Protein AF-A0AAD6JGQ9-F1 (afdb_monomer)

Structure (mmCIF, N/CA/C/O backbone):
data_AF-A0AAD6JGQ9-F1
#
_entry.id   AF-A0AAD6JGQ9-F1
#
loop_
_atom_site.group_PDB
_atom_site.id
_atom_site.type_symbol
_atom_site.label_atom_id
_atom_site.label_alt_id
_atom_site.label_comp_id
_atom_site.label_asym_id
_atom_site.label_entity_id
_atom_site.label_seq_id
_atom_site.pdbx_PDB_ins_code
_atom_site.Cartn_x
_atom_site.Cartn_y
_atom_site.Cartn_z
_atom_site.occupancy
_atom_site.B_iso_or_equiv
_atom_site.auth_seq_id
_atom_site.auth_comp_id
_atom_site.auth_asym_id
_atom_site.auth_atom_id
_atom_site.pdbx_PDB_model_num
ATOM 1 N N . MET A 1 1 ? 2.470 10.961 -29.868 1.00 40.44 1 MET A N 1
ATOM 2 C CA . MET A 1 1 ? 2.467 12.001 -28.811 1.00 40.44 1 MET A CA 1
ATOM 3 C C . MET A 1 1 ? 1.483 11.760 -27.647 1.00 40.44 1 MET A C 1
ATOM 5 O O . MET A 1 1 ? 1.379 12.633 -26.804 1.00 40.44 1 MET A O 1
ATOM 9 N N . LYS A 1 2 ? 0.836 10.586 -27.490 1.00 43.91 2 LYS A N 1
ATOM 10 C CA . LYS A 1 2 ? 0.075 10.259 -26.256 1.00 43.91 2 LYS A CA 1
ATOM 11 C C . LYS A 1 2 ? 0.955 9.840 -25.064 1.00 43.91 2 LYS A C 1
ATOM 13 O O . LYS A 1 2 ? 0.550 10.016 -23.933 1.00 43.91 2 LYS A O 1
ATOM 18 N N . ALA A 1 3 ? 2.176 9.359 -25.310 1.00 51.78 3 ALA A N 1
ATOM 19 C CA . ALA A 1 3 ? 3.129 8.992 -24.253 1.00 51.78 3 ALA A CA 1
ATOM 20 C C . ALA A 1 3 ? 3.803 10.196 -23.551 1.00 51.78 3 ALA A C 1
ATOM 22 O O . ALA A 1 3 ? 4.608 9.998 -22.651 1.00 51.78 3 ALA A O 1
ATOM 23 N N . LEU A 1 4 ? 3.510 11.433 -23.979 1.00 61.06 4 LEU A N 1
ATOM 24 C CA . LEU A 1 4 ? 4.083 12.666 -23.416 1.00 61.06 4 LEU A CA 1
ATOM 25 C C . LEU A 1 4 ? 3.080 13.456 -22.558 1.00 61.06 4 LEU A C 1
ATOM 27 O O . LEU A 1 4 ? 3.457 14.461 -21.964 1.00 61.06 4 LEU A O 1
ATOM 31 N N . SER A 1 5 ? 1.808 13.046 -22.508 1.00 75.19 5 SER A N 1
ATOM 32 C CA . SER A 1 5 ? 0.772 13.758 -21.759 1.00 75.19 5 SER A CA 1
ATOM 33 C C . SER A 1 5 ? -0.276 12.786 -21.224 1.00 75.19 5 SER A C 1
ATOM 35 O O . SER A 1 5 ? -0.946 12.102 -21.997 1.00 75.19 5 SER A O 1
ATOM 37 N N . GLY A 1 6 ? -0.415 12.760 -19.898 1.00 83.00 6 GLY A N 1
ATOM 38 C CA . GLY A 1 6 ? -1.384 11.932 -19.182 1.00 83.00 6 GLY A CA 1
ATOM 39 C C . GLY A 1 6 ? -0.938 10.481 -18.932 1.00 83.00 6 GLY A C 1
ATOM 40 O O . GLY A 1 6 ? 0.080 10.033 -19.464 1.00 83.00 6 GLY A O 1
ATOM 41 N N . PRO A 1 7 ? -1.680 9.750 -18.082 1.00 89.50 7 PRO A N 1
ATOM 42 C CA . PRO A 1 7 ? -1.444 8.332 -17.815 1.00 89.50 7 PRO A CA 1
ATOM 43 C C . PRO A 1 7 ? -1.778 7.454 -19.033 1.00 89.50 7 PRO A C 1
ATOM 45 O O . PRO A 1 7 ? -2.553 7.842 -19.909 1.00 89.50 7 PRO A O 1
ATOM 48 N N . LYS A 1 8 ? -1.225 6.235 -19.070 1.00 89.50 8 LYS A N 1
ATOM 49 C CA . LYS A 1 8 ? -1.471 5.239 -20.129 1.00 89.50 8 LYS A CA 1
ATOM 50 C C . LYS A 1 8 ? -2.957 4.889 -20.287 1.00 89.50 8 LYS A C 1
ATOM 52 O O . LYS A 1 8 ? -3.404 4.651 -21.409 1.00 89.50 8 LYS A O 1
ATOM 57 N N . TYR A 1 9 ? -3.704 4.869 -19.186 1.00 92.75 9 TYR A N 1
ATOM 58 C CA . TYR A 1 9 ? -5.138 4.598 -19.132 1.00 92.75 9 TYR A CA 1
ATOM 59 C C . TYR A 1 9 ? -5.872 5.750 -18.439 1.00 92.75 9 TYR A C 1
ATOM 61 O O . TYR A 1 9 ? -5.364 6.327 -17.483 1.00 92.75 9 TYR A O 1
ATOM 69 N N . ASP A 1 10 ? -7.091 6.063 -18.883 1.00 94.69 10 ASP A N 1
ATOM 70 C CA . ASP A 1 10 ? -7.892 7.166 -18.324 1.00 94.69 10 ASP A CA 1
ATOM 71 C C . ASP A 1 10 ? -8.625 6.814 -17.013 1.00 94.69 10 ASP A C 1
ATOM 73 O O . ASP A 1 10 ? -9.254 7.679 -16.408 1.00 94.69 10 ASP A O 1
ATOM 77 N N . GLY A 1 11 ? -8.568 5.547 -16.590 1.00 96.12 11 GLY A N 1
ATOM 78 C CA . GLY A 1 11 ? -9.179 5.035 -15.362 1.00 96.12 11 GLY A CA 1
ATOM 79 C C . GLY A 1 11 ? -10.703 4.882 -15.396 1.00 96.12 11 GLY A C 1
ATOM 80 O O . GLY A 1 11 ? -11.256 4.231 -14.512 1.00 96.12 11 GLY A O 1
ATOM 81 N N . LYS A 1 12 ? -11.413 5.388 -16.413 1.00 97.44 12 LYS A N 1
ATOM 82 C CA . LYS A 1 12 ? -12.888 5.468 -16.394 1.00 97.44 12 LYS A CA 1
ATOM 83 C C . LYS A 1 12 ? -13.555 4.106 -16.250 1.00 97.44 12 LYS A C 1
ATOM 85 O O . LYS A 1 12 ? -14.472 3.957 -15.446 1.00 97.44 12 LYS A O 1
ATOM 90 N N . TYR A 1 13 ? -13.076 3.119 -17.004 1.00 97.75 13 TYR A N 1
ATOM 91 C CA . TYR A 1 13 ? -13.612 1.759 -16.949 1.00 97.75 13 TYR A CA 1
ATOM 92 C C . TYR A 1 13 ? -13.376 1.108 -15.581 1.00 97.75 13 TYR A C 1
ATOM 94 O O . TYR A 1 13 ? -14.311 0.582 -14.984 1.00 97.75 13 TYR A O 1
ATOM 102 N N . LEU A 1 14 ? -12.149 1.209 -15.050 1.00 97.25 14 LEU A N 1
ATOM 103 C CA . LEU A 1 14 ? -11.810 0.702 -13.718 1.00 97.25 14 LEU A CA 1
ATOM 104 C C . LEU A 1 14 ? -12.695 1.348 -12.646 1.00 97.25 14 LEU A C 1
ATOM 106 O O . LEU A 1 14 ? -13.256 0.646 -11.812 1.00 97.25 14 LEU A O 1
ATOM 110 N N . HIS A 1 15 ? -12.862 2.672 -12.689 1.00 98.00 15 HIS A N 1
ATOM 111 C CA . HIS A 1 15 ? -13.678 3.396 -11.716 1.00 98.00 15 HIS A CA 1
ATOM 112 C C . HIS A 1 15 ? -15.145 2.961 -11.790 1.00 98.00 15 HIS A C 1
ATOM 114 O O . HIS A 1 15 ? -15.769 2.774 -10.749 1.00 98.00 15 HIS A O 1
ATOM 120 N N . GLY A 1 16 ? -15.687 2.791 -13.001 1.00 98.12 16 GLY A N 1
ATOM 121 C CA . GLY A 1 16 ? -17.045 2.292 -13.214 1.00 98.12 16 GLY A CA 1
ATOM 122 C C . GLY A 1 16 ? -17.239 0.902 -12.614 1.00 98.12 16 GLY A C 1
ATOM 123 O O . GLY A 1 16 ? -18.114 0.724 -11.771 1.00 98.12 16 GLY A O 1
ATOM 124 N N . LEU A 1 17 ? -16.363 -0.043 -12.966 1.00 98.31 17 LEU A N 1
ATOM 125 C CA . LEU A 1 17 ? -16.432 -1.424 -12.490 1.00 98.31 17 LEU A CA 1
ATOM 126 C C . LEU A 1 17 ? -16.294 -1.520 -10.964 1.00 98.31 17 LEU A C 1
ATOM 128 O O . LEU A 1 17 ? -17.079 -2.196 -10.308 1.00 98.31 17 LEU A O 1
ATOM 132 N N . VAL A 1 18 ? -15.320 -0.822 -10.375 1.00 98.06 18 VAL A N 1
ATOM 133 C CA . VAL A 1 18 ? -15.093 -0.850 -8.921 1.00 98.06 18 VAL A CA 1
ATOM 134 C C . VAL A 1 18 ? -16.286 -0.256 -8.165 1.00 98.06 18 VAL A C 1
ATOM 136 O O . VAL A 1 18 ? -16.710 -0.817 -7.154 1.00 98.06 18 VAL A O 1
ATOM 139 N N . LYS A 1 19 ? -16.863 0.849 -8.657 1.00 98.06 19 LYS A N 1
ATOM 140 C CA . LYS A 1 19 ? -18.057 1.468 -8.057 1.00 98.06 19 LYS A CA 1
ATOM 141 C C . LYS A 1 19 ? -19.299 0.591 -8.200 1.00 98.06 19 LYS A C 1
ATOM 143 O O . LYS A 1 19 ? -20.077 0.514 -7.257 1.00 98.06 19 LYS A O 1
ATOM 148 N N . GLU A 1 20 ? -19.471 -0.085 -9.332 1.00 98.12 20 GLU A N 1
ATOM 149 C CA . GLU A 1 20 ? -20.568 -1.035 -9.543 1.00 98.12 20 GLU A CA 1
ATOM 150 C C . GLU A 1 20 ? -20.491 -2.207 -8.552 1.00 98.12 20 GLU A C 1
ATOM 152 O O . GLU A 1 20 ? -21.478 -2.529 -7.897 1.00 98.12 20 GLU A O 1
ATOM 157 N N . GLN A 1 21 ? -19.306 -2.802 -8.391 1.00 98.12 21 GLN A N 1
ATOM 158 C CA . GLN A 1 21 ? -19.111 -3.984 -7.545 1.00 98.12 21 GLN A CA 1
ATOM 159 C C . GLN A 1 21 ? -19.187 -3.674 -6.042 1.00 98.12 21 GLN A C 1
ATOM 161 O O . GLN A 1 21 ? -19.711 -4.472 -5.263 1.00 98.12 21 GLN A O 1
ATOM 166 N N . LEU A 1 22 ? -18.657 -2.525 -5.609 1.00 97.88 22 LEU A N 1
ATOM 167 C CA . LEU A 1 22 ? -18.571 -2.170 -4.186 1.00 97.88 22 LEU A CA 1
ATOM 168 C C . LEU A 1 22 ? -19.722 -1.274 -3.711 1.00 97.88 22 LEU A C 1
ATOM 170 O O . LEU A 1 22 ? -19.989 -1.213 -2.507 1.00 97.88 22 LEU A O 1
ATOM 174 N N . GLY A 1 23 ? -20.421 -0.603 -4.630 1.00 96.88 23 GLY A N 1
ATOM 175 C CA . GLY A 1 23 ? -21.514 0.314 -4.325 1.00 96.88 23 GLY A CA 1
ATOM 176 C C . GLY A 1 23 ? -21.115 1.366 -3.287 1.00 96.88 23 GLY A C 1
ATOM 177 O O . GLY A 1 23 ? -20.037 1.950 -3.344 1.00 96.88 23 GLY A O 1
ATOM 178 N N . ASN A 1 24 ? -21.983 1.564 -2.293 1.00 97.25 24 ASN A N 1
ATOM 179 C CA . ASN A 1 24 ? -21.784 2.543 -1.218 1.00 97.25 24 ASN A CA 1
ATOM 180 C C . ASN A 1 24 ? -21.109 1.953 0.034 1.00 97.25 24 ASN A C 1
ATOM 182 O O . ASN A 1 24 ? -21.209 2.529 1.120 1.00 97.25 24 ASN A O 1
ATOM 186 N N . ARG A 1 25 ? -20.463 0.781 -0.067 1.00 97.69 25 ARG A N 1
ATOM 187 C CA . ARG A 1 25 ? -19.796 0.179 1.093 1.00 97.69 25 ARG A CA 1
ATOM 188 C C . ARG A 1 25 ? -18.595 1.023 1.506 1.00 97.69 25 ARG A C 1
ATOM 190 O O . ARG A 1 25 ? -17.772 1.413 0.682 1.00 97.69 25 ARG A O 1
ATOM 197 N N . ARG A 1 26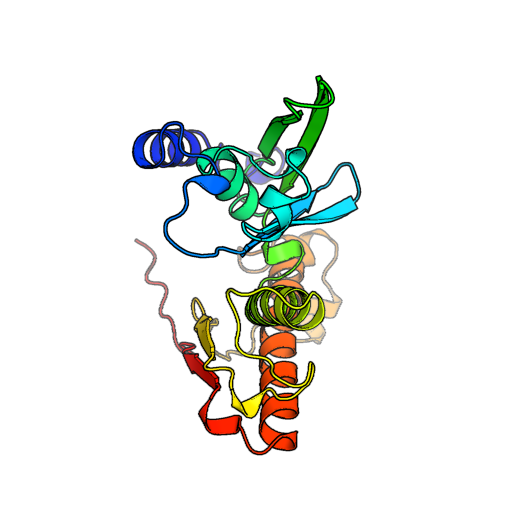 ? -18.499 1.265 2.807 1.00 96.75 26 ARG A N 1
ATOM 198 C CA . ARG A 1 26 ? -17.396 1.978 3.470 1.00 96.75 26 ARG A CA 1
ATOM 199 C C . ARG A 1 26 ? -16.461 1.018 4.186 1.00 96.75 26 ARG A C 1
ATOM 201 O O . ARG A 1 26 ? -16.823 -0.136 4.407 1.00 96.75 26 ARG A O 1
ATOM 208 N N . LEU A 1 27 ? -15.287 1.509 4.560 1.00 96.38 27 LEU A N 1
ATOM 209 C CA . LEU A 1 27 ? -14.257 0.746 5.255 1.00 96.38 27 LEU A CA 1
ATOM 210 C C . LEU A 1 27 ? -14.780 0.031 6.512 1.00 96.38 27 LEU A C 1
ATOM 212 O O . LEU A 1 27 ? -14.447 -1.129 6.722 1.00 96.38 27 LEU A O 1
ATOM 216 N N . HIS A 1 28 ? -15.645 0.656 7.312 1.00 94.00 28 HIS A N 1
ATOM 217 C CA . HIS A 1 28 ? -16.207 0.012 8.506 1.00 94.00 28 HIS A CA 1
ATOM 218 C C . HIS A 1 28 ? -17.193 -1.133 8.207 1.00 94.00 28 HIS A C 1
ATOM 220 O O . HIS A 1 28 ? -17.499 -1.918 9.100 1.00 94.00 28 HIS A O 1
ATOM 226 N N . HIS A 1 29 ? -17.702 -1.244 6.975 1.00 95.25 29 HIS A N 1
ATOM 227 C CA . HIS A 1 29 ? -18.627 -2.310 6.580 1.00 95.25 29 HIS A CA 1
ATOM 228 C C . HIS A 1 29 ? -17.912 -3.633 6.251 1.00 95.25 29 HIS A C 1
ATOM 230 O O . HIS A 1 29 ? -18.571 -4.595 5.848 1.00 95.25 29 HIS A O 1
ATOM 236 N N . THR A 1 30 ? -16.579 -3.705 6.346 1.00 96.44 30 THR A N 1
ATOM 237 C CA . THR A 1 30 ? -15.840 -4.928 6.017 1.00 96.44 30 THR A CA 1
ATOM 238 C C . THR A 1 30 ? -16.082 -6.033 7.039 1.00 96.44 30 THR A C 1
ATOM 240 O O . THR A 1 30 ? -16.100 -5.809 8.245 1.00 96.44 30 THR A O 1
ATOM 243 N N . LEU A 1 31 ? -16.239 -7.264 6.543 1.00 96.12 31 LEU A N 1
ATOM 244 C CA . LEU A 1 31 ? -16.495 -8.446 7.377 1.00 96.12 31 LEU A CA 1
ATOM 245 C C . LEU A 1 31 ? -15.272 -8.868 8.199 1.00 96.12 31 LEU A C 1
ATOM 247 O O . LEU A 1 31 ? -15.401 -9.477 9.257 1.00 96.12 31 LEU A O 1
ATOM 251 N N . THR A 1 32 ? -14.082 -8.558 7.694 1.00 94.88 32 THR A N 1
ATOM 252 C CA . THR A 1 32 ? -12.802 -8.824 8.344 1.00 94.88 32 THR A CA 1
ATOM 253 C C . THR A 1 32 ? -12.002 -7.536 8.463 1.00 94.88 32 THR A C 1
ATOM 255 O O . THR A 1 32 ? -12.349 -6.500 7.883 1.00 94.88 32 THR A O 1
ATOM 258 N N . LYS A 1 33 ? -10.921 -7.595 9.242 1.00 94.88 33 LYS A N 1
ATOM 259 C CA . LYS A 1 33 ? -9.996 -6.477 9.360 1.00 94.88 33 LYS A CA 1
ATOM 260 C C . LYS A 1 33 ? -9.163 -6.387 8.090 1.00 94.88 33 LYS A C 1
ATOM 262 O O . LYS A 1 33 ? -8.489 -7.346 7.720 1.00 94.88 33 LYS A O 1
ATOM 267 N N . ILE A 1 34 ? -9.207 -5.233 7.444 1.00 96.88 34 ILE A N 1
ATOM 268 C CA . ILE 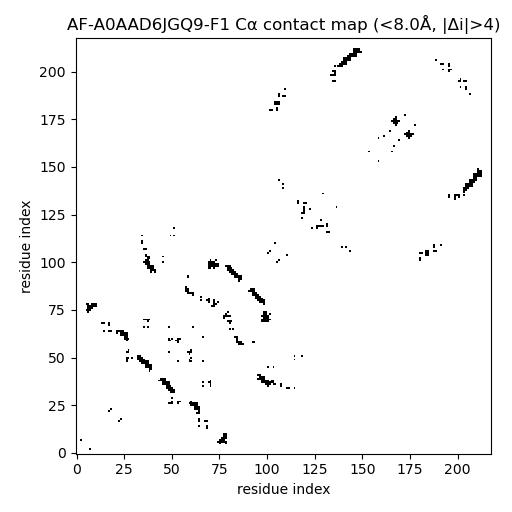A 1 34 ? -8.407 -4.936 6.261 1.00 96.88 34 ILE A CA 1
ATOM 269 C C . ILE A 1 34 ? -7.477 -3.757 6.513 1.00 96.88 34 ILE A C 1
ATOM 271 O O . ILE A 1 34 ? -7.767 -2.882 7.339 1.00 96.88 34 ILE A O 1
ATOM 275 N N . VAL A 1 35 ? -6.372 -3.757 5.773 1.00 97.31 35 VAL A N 1
ATOM 276 C CA . VAL A 1 35 ? -5.358 -2.708 5.767 1.00 97.31 35 VAL A CA 1
ATOM 277 C C . VAL A 1 35 ? -4.917 -2.497 4.322 1.00 97.31 35 VAL A C 1
ATOM 279 O O . VAL A 1 35 ? -4.380 -3.414 3.704 1.00 97.31 35 VAL A O 1
ATOM 282 N N . ILE A 1 36 ? -5.172 -1.310 3.773 1.00 98.25 36 ILE A N 1
ATOM 283 C CA . ILE A 1 36 ? -4.906 -0.988 2.367 1.00 98.25 36 ILE A CA 1
ATOM 284 C C . ILE A 1 36 ? -3.991 0.244 2.295 1.00 98.25 36 ILE A C 1
ATOM 286 O O . ILE A 1 36 ? -4.412 1.335 2.694 1.00 98.25 36 ILE A O 1
ATOM 290 N N . PRO A 1 37 ? -2.741 0.106 1.817 1.00 97.94 37 PRO A N 1
ATOM 291 C CA . PRO A 1 37 ? -1.844 1.239 1.650 1.00 97.94 37 PRO A CA 1
ATOM 292 C C . PRO A 1 37 ? -2.222 2.084 0.431 1.00 97.94 37 PRO A C 1
ATOM 294 O O . PRO A 1 37 ? -2.660 1.578 -0.600 1.00 97.94 37 PRO A O 1
ATOM 297 N N . THR A 1 38 ? -1.990 3.384 0.544 1.00 98.44 38 THR A N 1
ATOM 298 C CA . THR A 1 38 ? -2.009 4.378 -0.536 1.00 98.44 38 THR A CA 1
ATOM 299 C C . THR A 1 38 ? -0.902 5.395 -0.257 1.00 98.44 38 THR A C 1
ATOM 301 O O . THR A 1 38 ? -0.338 5.417 0.845 1.00 98.44 38 THR A O 1
ATOM 304 N N . PHE A 1 39 ? -0.588 6.258 -1.217 1.00 98.19 39 PHE A N 1
ATOM 305 C CA . PHE A 1 39 ? 0.330 7.375 -0.998 1.00 98.19 39 PHE A CA 1
ATOM 306 C C . PHE A 1 39 ? -0.364 8.692 -1.336 1.00 98.19 39 PHE A C 1
ATOM 308 O O . PHE A 1 39 ? -0.874 8.851 -2.442 1.00 98.19 39 PHE A O 1
ATOM 315 N N . ASP A 1 40 ? -0.402 9.632 -0.392 1.00 98.31 40 ASP A N 1
ATOM 316 C CA . ASP A 1 40 ? -1.029 10.932 -0.604 1.00 98.31 40 ASP A CA 1
ATOM 317 C C . ASP A 1 40 ? 0.001 11.931 -1.138 1.00 98.31 40 ASP A C 1
ATOM 319 O O . ASP A 1 40 ? 0.969 12.271 -0.460 1.00 98.31 40 ASP A O 1
ATOM 323 N N . ILE A 1 41 ? -0.203 12.409 -2.365 1.00 97.75 41 ILE A N 1
ATOM 324 C CA . ILE A 1 41 ? 0.736 13.302 -3.056 1.00 97.75 41 ILE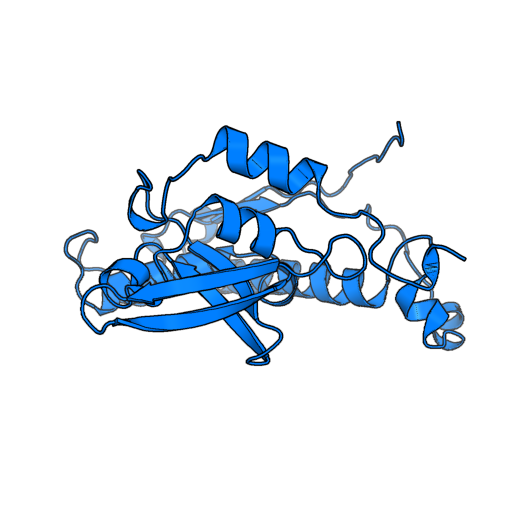 A CA 1
ATOM 325 C C . ILE A 1 41 ? 0.655 14.749 -2.570 1.00 97.75 41 ILE A C 1
ATOM 327 O O . ILE A 1 41 ? 1.588 15.513 -2.802 1.00 97.75 41 ILE A O 1
ATOM 331 N N . LYS A 1 42 ? -0.436 15.140 -1.898 1.00 97.62 42 LYS A N 1
ATOM 332 C CA . LYS A 1 42 ? -0.603 16.494 -1.356 1.00 97.62 42 LYS A CA 1
ATOM 333 C C . LYS A 1 42 ? 0.120 16.638 -0.020 1.00 97.62 42 LYS A C 1
ATOM 335 O O . LYS A 1 42 ? 0.792 17.638 0.206 1.00 97.62 42 LYS A O 1
ATOM 340 N N . THR A 1 43 ? 0.000 15.643 0.855 1.00 97.12 43 THR A N 1
ATOM 341 C CA . THR A 1 43 ? 0.731 15.589 2.137 1.00 97.12 43 THR A CA 1
ATOM 342 C C . THR A 1 43 ? 2.117 14.961 2.008 1.00 97.12 43 THR A C 1
ATOM 344 O O . THR A 1 43 ? 2.942 15.109 2.905 1.00 97.12 43 THR A O 1
ATOM 347 N N . PHE A 1 44 ? 2.378 14.295 0.882 1.00 96.62 44 PHE A N 1
ATOM 348 C CA . PHE A 1 44 ? 3.620 13.596 0.569 1.00 96.62 44 PHE A CA 1
ATOM 349 C C . PHE A 1 44 ? 3.980 12.522 1.606 1.00 96.62 44 PHE A C 1
ATOM 351 O O . PHE A 1 44 ? 5.125 12.407 2.047 1.00 96.62 44 PHE A O 1
ATOM 358 N N . GLN A 1 45 ? 2.973 11.755 2.032 1.00 97.00 45 GLN A N 1
ATOM 359 C CA . GLN A 1 45 ? 3.079 10.716 3.056 1.00 97.00 45 GLN A CA 1
ATOM 360 C C . GLN A 1 45 ? 2.219 9.493 2.694 1.00 97.00 45 GLN A C 1
ATOM 362 O O . GLN A 1 45 ? 1.177 9.635 2.042 1.00 97.00 45 GLN A O 1
ATOM 367 N N . PRO A 1 46 ? 2.587 8.284 3.158 1.00 97.00 46 PRO A N 1
ATOM 368 C CA . PRO A 1 46 ? 1.700 7.130 3.101 1.00 97.00 46 PRO A CA 1
ATOM 369 C C . PRO A 1 46 ? 0.382 7.402 3.832 1.00 97.00 46 PRO A C 1
ATOM 371 O O . PRO A 1 46 ? 0.371 7.912 4.951 1.00 97.00 46 PRO A O 1
ATOM 374 N N . THR A 1 47 ? -0.730 6.995 3.229 1.00 97.38 47 THR A N 1
ATOM 375 C CA . THR A 1 47 ? -2.036 6.943 3.892 1.00 97.38 47 THR A CA 1
ATOM 376 C C . THR A 1 47 ? -2.495 5.494 3.928 1.00 97.38 47 THR A C 1
ATOM 378 O O . THR A 1 47 ? -2.693 4.864 2.890 1.00 97.38 47 THR A O 1
ATOM 381 N N . ILE A 1 48 ? -2.645 4.946 5.132 1.00 97.56 48 ILE A N 1
ATOM 382 C CA . ILE A 1 48 ? -3.061 3.558 5.333 1.00 97.56 48 ILE A CA 1
ATOM 383 C C . ILE A 1 48 ? -4.536 3.535 5.721 1.00 97.56 48 ILE A C 1
ATOM 385 O O . ILE A 1 48 ? -4.914 4.016 6.789 1.00 97.56 48 ILE A O 1
ATOM 389 N N . PHE A 1 49 ? -5.371 2.951 4.865 1.00 97.81 49 PHE A N 1
ATOM 390 C CA . PHE A 1 49 ? -6.771 2.689 5.177 1.00 97.81 49 PHE A CA 1
ATOM 391 C C . PHE A 1 49 ? -6.862 1.403 5.983 1.00 97.81 49 PHE A C 1
ATOM 393 O O . PHE A 1 49 ? -6.839 0.301 5.437 1.00 97.81 49 PHE A O 1
ATOM 400 N N . SER A 1 50 ? -6.919 1.560 7.299 1.00 96.50 50 SER A N 1
ATOM 401 C CA . SER A 1 50 ? -7.021 0.468 8.256 1.00 96.50 50 SER A CA 1
ATOM 402 C C . SER A 1 50 ? -8.400 0.470 8.898 1.00 96.50 50 SER A C 1
ATOM 404 O O . SER A 1 50 ? -8.822 1.458 9.496 1.00 96.50 50 SER A O 1
ATOM 406 N N . SER A 1 51 ? -9.100 -0.658 8.801 1.00 94.88 51 SER A N 1
ATOM 407 C CA . SER A 1 51 ? -10.369 -0.867 9.516 1.00 94.88 51 SER A CA 1
ATOM 408 C C . SER A 1 51 ? -10.208 -0.850 11.047 1.00 94.88 51 SER A C 1
ATOM 410 O O . SER A 1 51 ? -11.191 -0.651 11.761 1.00 94.88 51 SER A O 1
ATOM 412 N N . PHE A 1 52 ? -8.983 -1.027 11.564 1.00 92.06 52 PHE A N 1
ATOM 413 C CA . PHE A 1 52 ? -8.672 -0.820 12.980 1.00 92.06 52 PHE A CA 1
ATOM 414 C C . PHE A 1 52 ? -8.730 0.671 13.330 1.00 92.06 52 PHE A C 1
ATOM 416 O O . PHE A 1 52 ? -9.459 1.074 14.235 1.00 92.06 52 PHE A O 1
ATOM 423 N N . GLU A 1 53 ? -8.031 1.498 12.551 1.00 90.00 53 GLU A N 1
ATOM 424 C CA . GLU A 1 53 ? -7.911 2.939 12.791 1.00 90.00 53 GLU A CA 1
ATOM 425 C C . GLU A 1 53 ? -9.180 3.720 12.426 1.00 90.00 53 GLU A C 1
ATOM 427 O O . GLU A 1 53 ? -9.471 4.731 13.059 1.00 90.00 53 GLU A O 1
ATOM 432 N N . ALA A 1 54 ? -9.990 3.243 11.476 1.00 89.62 54 ALA A N 1
ATOM 433 C CA . ALA A 1 54 ? -11.248 3.889 11.081 1.00 89.62 54 ALA A CA 1
ATOM 434 C C . ALA A 1 54 ? -12.274 4.005 12.226 1.00 89.62 54 ALA A C 1
ATOM 436 O O . ALA A 1 54 ? -13.155 4.863 12.186 1.00 89.62 54 ALA A O 1
ATOM 437 N N . LYS A 1 55 ? -12.145 3.171 13.268 1.00 84.25 55 LYS A N 1
ATOM 438 C CA . LYS A 1 55 ? -12.957 3.259 14.491 1.00 84.25 55 LYS A CA 1
ATOM 439 C C . LYS A 1 55 ? -12.594 4.456 15.372 1.00 84.25 55 LYS A C 1
ATOM 441 O O . LYS A 1 55 ? -13.430 4.904 16.145 1.00 84.25 55 LYS A O 1
ATOM 446 N N . ILE A 1 56 ? -11.344 4.910 15.292 1.00 86.50 56 ILE A N 1
ATOM 447 C CA . ILE A 1 56 ? -10.778 5.986 16.117 1.00 86.50 56 ILE A CA 1
ATOM 448 C C . ILE A 1 56 ? -10.764 7.291 15.319 1.00 86.50 56 ILE A C 1
ATOM 450 O O . ILE A 1 56 ? -11.106 8.352 15.830 1.00 86.50 56 ILE A O 1
ATOM 454 N N . ASN A 1 57 ? -10.365 7.210 14.051 1.00 89.00 57 ASN A N 1
ATOM 455 C CA . ASN A 1 57 ? -10.297 8.326 13.128 1.00 89.00 57 ASN A CA 1
ATOM 456 C C . ASN A 1 57 ? -11.336 8.141 12.019 1.00 89.00 57 ASN A C 1
ATOM 458 O O . ASN A 1 57 ? -11.046 7.558 10.971 1.00 89.00 57 ASN A O 1
ATOM 462 N N . HIS A 1 58 ? -12.534 8.685 12.233 1.00 90.94 58 HIS A N 1
ATOM 463 C CA . HIS A 1 58 ? -13.657 8.565 11.301 1.00 90.94 58 HIS A CA 1
ATOM 464 C C . HIS A 1 58 ? -13.374 9.173 9.917 1.00 90.94 58 HIS A C 1
ATOM 466 O O . HIS A 1 58 ? -13.985 8.761 8.936 1.00 90.94 58 HIS A O 1
ATOM 472 N N . SER A 1 59 ? -12.385 10.070 9.788 1.00 92.12 59 SER A N 1
ATOM 473 C CA . SER A 1 59 ? -11.936 10.557 8.471 1.00 92.12 59 SER A CA 1
ATOM 474 C C . SER A 1 59 ? -11.299 9.472 7.590 1.00 92.12 59 SER A C 1
ATOM 476 O O . SER A 1 59 ? -11.121 9.677 6.396 1.00 92.12 59 SER A O 1
ATOM 478 N N . LEU A 1 60 ? -10.921 8.318 8.146 1.00 94.25 60 LEU A N 1
ATOM 479 C CA . LEU A 1 60 ? -10.424 7.182 7.363 1.00 94.25 60 LEU A CA 1
ATOM 480 C C . LEU A 1 60 ? -11.545 6.256 6.879 1.00 94.25 60 LEU A C 1
ATOM 482 O O . LEU A 1 60 ? -11.282 5.381 6.056 1.00 94.25 60 LEU A O 1
ATOM 486 N N . ASP A 1 61 ? -12.786 6.440 7.338 1.00 95.44 61 ASP A N 1
ATOM 487 C CA . ASP A 1 61 ? -13.929 5.620 6.933 1.00 95.44 61 ASP A CA 1
ATOM 488 C C . ASP A 1 61 ? -14.481 6.025 5.553 1.00 95.44 61 ASP A C 1
ATOM 490 O O . ASP A 1 61 ? -15.614 6.480 5.394 1.00 95.44 61 ASP A O 1
ATOM 494 N N . ALA A 1 62 ? -13.645 5.897 4.528 1.00 97.31 62 ALA A N 1
ATOM 495 C CA . ALA A 1 62 ? -13.977 6.214 3.145 1.00 97.31 62 ALA A CA 1
ATOM 496 C C . ALA A 1 62 ? -14.767 5.089 2.452 1.00 97.31 62 ALA A C 1
ATOM 498 O O . ALA A 1 62 ? -14.865 3.964 2.953 1.00 97.31 62 ALA A O 1
ATOM 499 N N . LEU A 1 63 ? -15.318 5.382 1.269 1.00 98.19 63 LEU A N 1
ATOM 500 C CA . LEU A 1 63 ? -15.892 4.357 0.395 1.00 98.19 63 LEU A CA 1
ATOM 501 C C . LEU A 1 63 ? -14.803 3.368 -0.032 1.00 98.19 63 LEU A C 1
ATOM 503 O O . LEU A 1 63 ? -13.719 3.765 -0.461 1.00 98.19 63 LEU A O 1
ATOM 507 N N . LEU A 1 64 ? -15.110 2.070 0.012 1.00 98.44 64 LEU A N 1
ATOM 508 C CA . LEU A 1 64 ? -14.195 1.028 -0.455 1.00 98.44 64 LEU A CA 1
ATOM 509 C C . LEU A 1 64 ? -13.850 1.218 -1.933 1.00 98.44 64 LEU A C 1
ATOM 511 O O . LEU A 1 64 ? -12.719 0.953 -2.326 1.00 98.44 64 LEU A O 1
ATOM 515 N N . SER A 1 65 ? -14.781 1.739 -2.738 1.00 98.56 65 SER A N 1
ATOM 516 C CA . SER A 1 65 ? -14.503 2.060 -4.137 1.00 98.56 65 SER A CA 1
ATOM 517 C C . SER A 1 65 ? -13.404 3.104 -4.292 1.00 98.56 65 SER A C 1
ATOM 519 O O . SER A 1 65 ? -12.532 2.935 -5.139 1.00 98.56 65 SER A O 1
ATOM 521 N N . ASP A 1 66 ? -13.410 4.151 -3.465 1.00 98.62 66 ASP A N 1
ATOM 522 C CA . ASP A 1 66 ? -12.386 5.195 -3.519 1.00 98.62 66 ASP A CA 1
ATOM 523 C C . ASP A 1 66 ? -11.026 4.660 -3.066 1.00 98.62 66 ASP A C 1
ATOM 525 O O . ASP A 1 66 ? -10.013 4.919 -3.715 1.00 98.62 66 ASP A O 1
ATOM 529 N N . ILE A 1 67 ? -11.008 3.839 -2.013 1.00 98.62 67 ILE A N 1
ATOM 530 C CA . ILE A 1 67 ? -9.790 3.190 -1.512 1.00 98.62 67 ILE A CA 1
ATOM 531 C C . ILE A 1 67 ? -9.198 2.241 -2.570 1.00 98.62 67 ILE A C 1
ATOM 533 O O . ILE A 1 67 ? -7.995 2.281 -2.829 1.00 98.62 67 ILE A O 1
ATOM 537 N N . CYS A 1 68 ? -10.025 1.410 -3.215 1.00 98.50 68 CYS A N 1
ATOM 538 C CA . CYS A 1 68 ? -9.595 0.465 -4.251 1.00 98.50 68 CYS A CA 1
ATOM 539 C C . CYS A 1 68 ? -9.080 1.163 -5.517 1.00 98.50 68 CYS A C 1
ATOM 541 O O . CYS A 1 68 ? -8.094 0.717 -6.107 1.00 98.50 68 CYS A O 1
ATOM 543 N N . ILE A 1 69 ? -9.723 2.258 -5.931 1.00 98.56 69 ILE A N 1
ATOM 544 C CA . ILE A 1 69 ? -9.245 3.080 -7.046 1.00 98.56 69 ILE A CA 1
ATOM 545 C C . ILE A 1 69 ? -7.892 3.706 -6.684 1.00 98.56 69 ILE A C 1
ATOM 547 O O . ILE A 1 69 ? -6.936 3.569 -7.444 1.00 98.56 69 ILE A O 1
ATOM 551 N N . ALA A 1 70 ? -7.790 4.328 -5.506 1.00 98.44 70 ALA A N 1
ATOM 552 C CA . ALA A 1 70 ? -6.574 4.985 -5.039 1.00 98.44 70 ALA A CA 1
ATOM 553 C C . ALA A 1 70 ? -5.379 4.027 -4.937 1.00 98.44 70 ALA A C 1
ATOM 555 O O . ALA A 1 70 ? -4.316 4.310 -5.480 1.00 98.44 70 ALA A O 1
ATOM 556 N N . THR A 1 71 ? -5.550 2.872 -4.286 1.00 98.38 71 THR A N 1
ATOM 557 C CA . THR A 1 71 ? -4.454 1.907 -4.083 1.00 98.38 71 THR A CA 1
ATOM 558 C C . THR A 1 71 ? -3.941 1.303 -5.391 1.00 98.38 71 THR A C 1
ATOM 560 O O . THR A 1 71 ? -2.794 0.878 -5.435 1.00 98.38 71 THR A O 1
ATOM 563 N N . SER A 1 72 ? -4.751 1.326 -6.456 1.00 97.25 72 SER A N 1
ATOM 564 C CA . SER A 1 72 ? -4.399 0.806 -7.785 1.00 97.25 72 SER A CA 1
ATOM 565 C C . SER A 1 72 ? -3.855 1.876 -8.742 1.00 97.25 72 SER A C 1
ATOM 567 O O . SER A 1 72 ? -3.531 1.565 -9.888 1.00 97.25 72 SER A O 1
ATOM 569 N N . ALA A 1 73 ? -3.822 3.152 -8.339 1.00 97.06 73 ALA A N 1
ATOM 570 C CA . ALA A 1 73 ? -3.519 4.286 -9.212 1.00 97.06 73 ALA A CA 1
ATOM 571 C C . ALA A 1 73 ? -2.008 4.442 -9.479 1.00 97.06 73 ALA A C 1
ATOM 573 O O . ALA A 1 73 ? -1.378 5.417 -9.053 1.00 97.06 73 ALA A O 1
ATOM 574 N N . ALA A 1 74 ? -1.407 3.452 -10.150 1.00 93.62 74 ALA A N 1
ATOM 575 C CA . ALA A 1 74 ? 0.026 3.392 -10.437 1.00 93.62 74 ALA A CA 1
ATOM 576 C C . ALA A 1 74 ? 0.486 4.596 -11.279 1.00 93.62 74 ALA A C 1
ATOM 578 O O . ALA A 1 74 ? -0.071 4.829 -12.363 1.00 93.62 74 ALA A O 1
ATOM 579 N N . PRO A 1 75 ? 1.533 5.335 -10.849 1.00 91.06 75 PRO A N 1
ATOM 580 C CA . PRO A 1 75 ? 2.095 6.433 -11.627 1.00 91.06 75 PRO A CA 1
ATOM 581 C C . PRO A 1 75 ? 2.429 5.996 -13.051 1.00 91.06 75 PRO A C 1
ATOM 583 O O . PRO A 1 75 ? 2.920 4.891 -13.266 1.00 91.06 75 PRO A O 1
ATOM 586 N N . THR A 1 76 ? 2.175 6.870 -14.027 1.00 87.44 76 THR A N 1
ATOM 587 C CA . THR A 1 76 ? 2.273 6.617 -15.483 1.00 87.44 76 THR A CA 1
ATOM 588 C C . THR A 1 76 ? 1.208 5.685 -16.078 1.00 87.44 76 THR A C 1
ATOM 590 O O . THR A 1 76 ? 0.964 5.756 -17.283 1.00 87.44 76 THR A O 1
ATOM 593 N N . TYR A 1 77 ? 0.508 4.877 -15.275 1.00 90.00 77 TYR A N 1
ATOM 594 C CA . TYR A 1 77 ? -0.512 3.939 -15.757 1.00 90.00 77 TYR A CA 1
ATOM 595 C C . TYR A 1 77 ? -1.934 4.457 -15.584 1.00 90.00 77 TYR A C 1
ATOM 597 O O . TYR A 1 77 ? -2.708 4.404 -16.537 1.00 90.00 77 TYR A O 1
ATOM 605 N N . LEU A 1 78 ? -2.271 4.955 -14.396 1.00 95.19 78 LEU A N 1
ATOM 606 C CA . LEU A 1 78 ? -3.613 5.400 -14.024 1.00 95.19 78 LEU A CA 1
ATOM 607 C C . LEU A 1 78 ? -3.564 6.814 -13.423 1.00 95.19 78 LEU A C 1
ATOM 609 O O . LEU A 1 78 ? -2.522 7.229 -12.910 1.00 95.19 78 LEU A O 1
ATOM 613 N N . PRO A 1 79 ? -4.657 7.591 -13.524 1.00 96.50 79 PRO A N 1
ATOM 614 C CA . PRO A 1 79 ? -4.727 8.911 -12.909 1.00 96.50 79 PRO A CA 1
ATOM 615 C C . PRO A 1 79 ? -4.740 8.805 -11.379 1.00 96.50 79 PRO A C 1
ATOM 617 O O . PRO A 1 79 ? -5.288 7.853 -10.828 1.00 96.50 79 PRO A O 1
ATOM 620 N N . ALA A 1 80 ? -4.188 9.816 -10.702 1.00 97.75 80 ALA A N 1
ATOM 621 C CA . ALA A 1 80 ? -4.366 9.975 -9.261 1.00 97.75 80 ALA A CA 1
ATOM 622 C C . ALA A 1 80 ? -5.858 10.108 -8.916 1.00 97.75 80 ALA A C 1
ATOM 624 O O . ALA A 1 80 ? -6.640 10.654 -9.703 1.00 97.75 80 ALA A O 1
ATOM 625 N N . HIS A 1 81 ? -6.241 9.632 -7.735 1.00 98.50 81 HIS A N 1
ATOM 626 C CA . HIS A 1 81 ? -7.626 9.634 -7.280 1.00 98.50 81 HIS A CA 1
ATOM 627 C C . HIS A 1 81 ? -7.836 10.648 -6.164 1.00 98.50 81 HIS A C 1
ATOM 629 O O . HIS A 1 81 ? -7.092 10.666 -5.183 1.00 98.50 81 HIS A O 1
ATOM 635 N N . TYR A 1 82 ? -8.866 11.475 -6.312 1.00 98.56 82 TYR A N 1
ATOM 636 C CA . TYR A 1 82 ? -9.263 12.454 -5.310 1.00 98.56 82 TYR A CA 1
ATOM 637 C C . TYR A 1 82 ? -10.665 12.155 -4.797 1.00 98.56 82 TYR A C 1
ATOM 639 O O . TYR A 1 82 ? -11.577 11.861 -5.573 1.00 98.56 82 TYR A O 1
ATOM 647 N N . PHE A 1 83 ? -10.825 12.274 -3.486 1.00 98.44 83 PHE A N 1
ATOM 648 C CA . PHE A 1 83 ? -12.113 12.265 -2.811 1.00 98.44 83 PHE A CA 1
ATOM 649 C C . PHE A 1 83 ? -11.989 12.950 -1.449 1.00 98.44 83 PHE A C 1
ATOM 651 O O . PHE A 1 83 ? -10.895 13.266 -0.974 1.00 98.44 83 PHE A O 1
ATOM 658 N N . GLU A 1 84 ? -13.130 13.146 -0.802 1.00 98.00 84 GLU A N 1
ATOM 659 C CA . GLU A 1 84 ? -13.208 13.715 0.533 1.00 98.00 84 GLU A CA 1
ATOM 660 C C . GLU A 1 84 ? -13.958 12.780 1.468 1.00 98.00 84 GLU A C 1
ATOM 662 O O . GLU A 1 84 ? -14.878 12.058 1.078 1.00 98.00 84 GLU A O 1
ATOM 667 N N . THR A 1 85 ? -13.593 12.839 2.739 1.00 96.31 85 THR A N 1
ATOM 668 C CA . THR A 1 85 ? -14.418 12.304 3.819 1.00 96.31 85 THR A CA 1
ATOM 669 C C . THR A 1 85 ? -14.832 13.438 4.730 1.00 96.31 85 THR A C 1
ATOM 671 O O . THR A 1 85 ? -14.138 14.450 4.849 1.00 96.31 85 THR A O 1
ATOM 674 N N . LYS A 1 86 ? -15.964 13.251 5.397 1.00 93.12 86 LYS A N 1
ATOM 675 C CA . LYS A 1 86 ? -16.427 14.144 6.442 1.00 93.12 86 LYS A CA 1
ATOM 676 C C . LYS A 1 86 ? -16.572 13.333 7.711 1.00 93.12 86 LYS A C 1
ATOM 678 O O . LYS A 1 86 ? -17.295 12.342 7.729 1.00 93.12 86 LYS A O 1
ATOM 683 N N . ASP A 1 87 ? -15.873 13.760 8.747 1.00 86.69 87 ASP A N 1
ATOM 684 C CA . ASP A 1 87 ? -16.080 13.239 10.086 1.00 86.69 87 ASP A CA 1
ATOM 685 C C . ASP A 1 87 ? -17.453 13.724 10.575 1.00 86.69 87 ASP A C 1
ATOM 687 O O . ASP A 1 87 ? -17.698 14.928 10.666 1.00 86.69 87 ASP A O 1
ATOM 691 N N . GLU A 1 88 ? -18.379 12.798 10.820 1.00 82.50 88 GLU A N 1
ATOM 692 C CA . GLU A 1 88 ? -19.757 13.143 11.191 1.00 82.50 88 GLU A CA 1
ATOM 693 C C . GLU A 1 88 ? -19.857 13.777 12.583 1.00 82.50 88 GLU A C 1
ATOM 695 O O . GLU A 1 88 ? -20.768 14.565 12.829 1.00 82.50 88 GLU A O 1
ATOM 700 N N . GLN A 1 89 ? -18.910 13.483 13.476 1.00 83.62 89 GLN A N 1
ATOM 701 C CA . GLN A 1 89 ? -18.917 13.977 14.853 1.00 83.62 89 GLN A CA 1
ATOM 702 C C . GLN A 1 89 ? -18.369 15.401 14.939 1.00 83.62 89 GLN A C 1
ATOM 704 O O . GLN A 1 89 ? -18.912 16.243 15.649 1.00 83.62 89 GLN A O 1
ATOM 709 N N . THR A 1 90 ? -17.289 15.682 14.212 1.00 87.50 90 THR A N 1
ATOM 710 C CA . THR A 1 90 ? -16.601 16.982 14.247 1.00 87.50 90 THR A CA 1
ATOM 711 C C . THR A 1 90 ? -16.984 17.896 13.084 1.00 87.50 90 THR A C 1
ATOM 713 O O . THR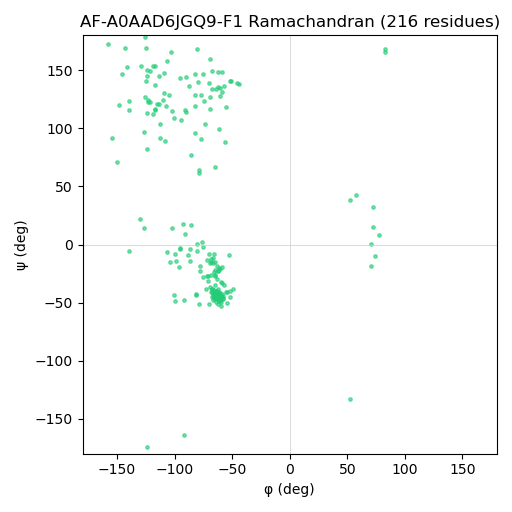 A 1 90 ? -16.670 19.084 13.098 1.00 87.50 90 THR A O 1
ATOM 716 N N . GLY A 1 91 ? -17.624 17.354 12.046 1.00 89.44 91 GLY A N 1
ATOM 717 C CA . GLY A 1 91 ? -17.922 18.050 10.796 1.00 89.44 91 GLY A CA 1
ATOM 718 C C . GLY A 1 91 ? -16.694 18.327 9.924 1.00 89.44 91 GLY A C 1
ATOM 719 O O . GLY A 1 91 ? -16.841 18.926 8.856 1.00 89.44 91 GLY A O 1
ATOM 720 N N . LYS A 1 92 ? -15.496 17.910 10.355 1.00 91.81 92 LYS A N 1
ATOM 721 C CA . LYS A 1 92 ? -14.234 18.189 9.670 1.00 91.81 92 LYS A CA 1
ATOM 722 C C . LYS A 1 92 ? -14.164 17.422 8.353 1.00 91.81 92 LYS A C 1
ATOM 724 O O . LYS A 1 92 ? -14.307 16.201 8.325 1.00 91.81 92 LYS A O 1
ATOM 729 N N . VAL A 1 93 ? -13.896 18.149 7.274 1.00 95.50 93 VAL A N 1
ATOM 730 C CA . VAL A 1 93 ? -13.627 17.567 5.958 1.00 95.50 93 VAL A CA 1
ATOM 731 C C . VAL A 1 93 ? -12.140 17.248 5.847 1.00 95.50 93 VAL A C 1
ATOM 733 O O . VAL A 1 93 ? -11.286 18.044 6.249 1.00 95.50 93 VAL A O 1
ATOM 736 N N . ARG A 1 94 ? -11.829 16.070 5.313 1.00 95.69 94 ARG A N 1
ATOM 737 C CA . ARG A 1 94 ? -10.476 15.657 4.956 1.00 95.69 94 ARG A CA 1
ATOM 738 C C . ARG A 1 94 ? -10.442 15.283 3.487 1.00 95.69 94 ARG A C 1
ATOM 740 O O . ARG A 1 94 ? -11.150 14.373 3.060 1.00 95.69 94 ARG A O 1
ATOM 747 N N . GLU A 1 95 ? -9.575 15.966 2.761 1.00 97.94 95 GLU A N 1
ATOM 748 C CA . GLU A 1 95 ? -9.243 15.656 1.378 1.00 97.94 95 GLU A CA 1
ATOM 749 C C . GLU A 1 95 ? -8.206 14.534 1.302 1.00 97.94 95 GLU A C 1
ATOM 751 O O . GLU A 1 95 ? -7.293 14.457 2.130 1.00 97.94 95 GLU A O 1
ATOM 756 N N . PHE A 1 96 ? -8.318 13.721 0.259 1.00 98.50 96 PHE A N 1
ATOM 757 C CA . PHE A 1 96 ? -7.371 12.674 -0.093 1.00 98.50 96 PHE A CA 1
ATOM 758 C C . PHE A 1 96 ? -6.931 12.870 -1.539 1.00 98.50 96 PHE A C 1
ATOM 760 O O . PHE A 1 96 ? -7.771 12.995 -2.426 1.00 98.50 96 PHE A O 1
ATOM 767 N N . ASN A 1 97 ? -5.621 12.916 -1.777 1.00 98.56 97 ASN A N 1
ATOM 768 C CA . ASN A 1 97 ? -5.035 13.079 -3.111 1.00 98.56 97 ASN A CA 1
ATOM 769 C C . ASN A 1 97 ? -4.092 11.905 -3.355 1.00 98.56 97 ASN A C 1
ATOM 771 O O . ASN A 1 97 ? -2.898 12.001 -3.087 1.00 98.56 97 ASN A O 1
ATOM 775 N N . LEU A 1 98 ? -4.633 10.765 -3.769 1.00 98.62 98 LEU A N 1
ATOM 776 C CA . LEU A 1 98 ? -3.962 9.481 -3.605 1.00 98.62 98 LEU A CA 1
ATOM 777 C C . LEU A 1 98 ? -3.467 8.880 -4.915 1.00 98.62 98 LEU A C 1
ATOM 779 O O . LEU A 1 98 ? -4.100 8.995 -5.965 1.00 98.62 98 LEU A O 1
ATOM 783 N N . ILE A 1 99 ? -2.351 8.171 -4.804 1.00 98.25 99 ILE A N 1
ATOM 784 C CA . ILE A 1 99 ? -1.812 7.260 -5.810 1.00 98.25 99 ILE A CA 1
ATOM 785 C C . ILE A 1 99 ? -1.566 5.878 -5.188 1.00 98.25 99 ILE A C 1
ATOM 787 O O . ILE A 1 99 ? -1.769 5.668 -3.985 1.00 98.25 99 ILE A O 1
ATOM 791 N N . ASP A 1 100 ? -1.100 4.962 -6.034 1.00 97.38 100 ASP A N 1
ATOM 792 C CA . ASP A 1 100 ? -0.862 3.551 -5.735 1.00 97.38 100 ASP A CA 1
ATOM 793 C C . ASP A 1 100 ? -0.161 3.280 -4.400 1.00 97.38 100 ASP A C 1
ATOM 795 O O . ASP A 1 100 ? 0.822 3.931 -4.026 1.00 97.38 100 ASP A O 1
ATOM 799 N N . GLY A 1 101 ? -0.653 2.258 -3.699 1.00 96.50 101 GLY A N 1
ATOM 800 C CA . GLY A 1 101 ? -0.098 1.805 -2.428 1.00 96.50 101 GLY A CA 1
ATOM 801 C C . GLY A 1 101 ? 1.314 1.248 -2.538 1.00 96.50 101 GLY A C 1
ATOM 802 O O . GLY A 1 101 ? 2.074 1.357 -1.582 1.00 96.50 101 GLY A O 1
ATOM 803 N N . GLY A 1 102 ? 1.700 0.719 -3.696 1.00 93.62 102 GLY A N 1
ATOM 804 C CA . GLY A 1 102 ? 3.022 0.187 -4.005 1.00 93.62 102 GLY A CA 1
ATOM 805 C C . GLY A 1 102 ? 4.141 1.222 -3.92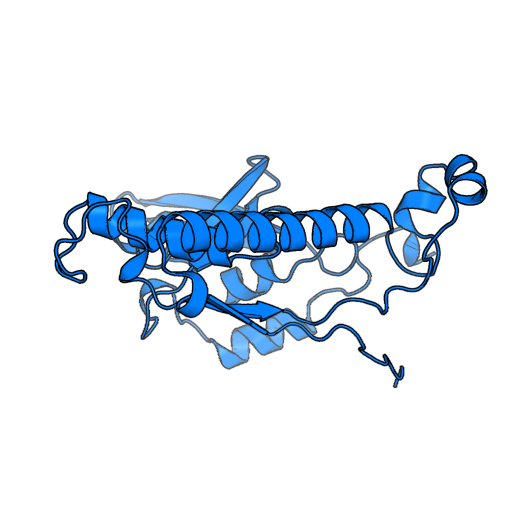6 1.00 93.62 102 GLY A C 1
ATOM 806 O O . GLY A 1 102 ? 5.281 0.851 -3.648 1.00 93.62 102 GLY A O 1
ATOM 807 N N . VAL A 1 103 ? 3.821 2.517 -4.057 1.00 93.25 103 VAL A N 1
ATOM 808 C CA . VAL A 1 103 ? 4.772 3.613 -3.797 1.00 93.25 103 VAL A CA 1
ATOM 809 C C . VAL A 1 103 ? 5.187 3.646 -2.323 1.00 93.25 103 VAL A C 1
ATOM 811 O O . VAL A 1 103 ? 6.337 3.943 -2.013 1.00 93.25 103 VAL A O 1
ATOM 814 N N . ALA A 1 104 ? 4.267 3.315 -1.413 1.00 91.81 104 ALA A N 1
ATOM 815 C CA . ALA A 1 104 ? 4.533 3.249 0.021 1.00 91.81 104 ALA A CA 1
ATOM 816 C C . ALA A 1 104 ? 4.967 1.845 0.474 1.00 91.81 104 ALA A C 1
ATOM 818 O O . ALA A 1 104 ? 5.935 1.694 1.215 1.00 91.81 104 ALA A O 1
ATOM 819 N N . ALA A 1 105 ? 4.234 0.815 0.053 1.00 92.12 105 ALA A N 1
ATOM 820 C CA . ALA A 1 105 ? 4.415 -0.563 0.481 1.00 92.12 105 ALA A CA 1
ATOM 821 C C . ALA A 1 105 ? 3.908 -1.551 -0.575 1.00 92.12 105 ALA A C 1
ATOM 823 O O . ALA A 1 105 ? 2.761 -1.997 -0.549 1.00 92.12 105 ALA A O 1
ATOM 824 N N . ASN A 1 106 ? 4.811 -1.960 -1.466 1.00 90.56 106 ASN A N 1
ATOM 825 C CA . ASN A 1 106 ? 4.531 -2.966 -2.493 1.00 90.56 106 ASN A CA 1
ATOM 826 C C . ASN A 1 106 ? 4.401 -4.401 -1.933 1.00 90.56 106 ASN A C 1
ATOM 828 O O . ASN A 1 106 ? 3.927 -5.313 -2.604 1.00 90.56 106 ASN A O 1
ATOM 832 N N . ASN A 1 107 ? 4.810 -4.614 -0.680 1.00 93.69 107 ASN A N 1
ATOM 833 C CA . ASN A 1 107 ? 4.513 -5.816 0.094 1.00 93.69 107 ASN A CA 1
ATOM 834 C C . ASN A 1 107 ? 3.889 -5.386 1.434 1.00 93.69 107 ASN A C 1
ATOM 836 O O . ASN A 1 107 ? 4.618 -5.032 2.364 1.00 93.69 107 ASN A O 1
ATOM 840 N N . PRO A 1 108 ? 2.548 -5.388 1.559 1.00 95.62 108 PRO A N 1
ATOM 841 C CA . PRO A 1 108 ? 1.865 -4.863 2.740 1.00 95.62 108 PRO A CA 1
ATOM 842 C C . PRO A 1 108 ? 1.929 -5.799 3.956 1.00 95.62 108 PRO A C 1
ATOM 844 O O . PRO A 1 108 ? 1.362 -5.470 4.995 1.00 95.62 108 PRO A O 1
ATOM 847 N N . ALA A 1 109 ? 2.616 -6.945 3.870 1.00 95.06 109 ALA A N 1
ATOM 848 C CA . ALA A 1 109 ? 2.695 -7.920 4.959 1.00 95.06 109 ALA A CA 1
ATOM 849 C C . ALA A 1 109 ? 3.216 -7.304 6.268 1.00 95.06 109 ALA A C 1
ATOM 851 O O . ALA A 1 109 ? 2.658 -7.551 7.336 1.00 95.06 109 ALA A O 1
ATOM 852 N N . LEU A 1 110 ? 4.232 -6.439 6.185 1.00 92.94 110 LEU A N 1
ATOM 853 C CA . LEU A 1 110 ? 4.769 -5.766 7.368 1.00 92.94 110 LEU A CA 1
ATOM 854 C C . LEU A 1 110 ? 3.808 -4.708 7.929 1.00 92.94 110 LEU A C 1
ATOM 856 O O . LEU A 1 110 ? 3.752 -4.521 9.145 1.00 92.94 110 LEU A O 1
ATOM 860 N N . ILE A 1 111 ? 3.011 -4.053 7.077 1.00 94.31 111 ILE A N 1
ATOM 861 C CA . ILE A 1 111 ? 1.962 -3.130 7.535 1.00 94.31 111 ILE A CA 1
ATOM 862 C C . ILE A 1 111 ? 0.875 -3.916 8.276 1.00 94.31 111 ILE A C 1
ATOM 864 O O . ILE A 1 111 ? 0.464 -3.507 9.357 1.00 94.31 111 ILE A O 1
ATOM 868 N N . ALA A 1 112 ? 0.454 -5.065 7.743 1.00 94.25 112 ALA A N 1
ATOM 869 C CA . ALA A 1 112 ? -0.543 -5.919 8.383 1.00 94.25 112 ALA A CA 1
ATOM 870 C C . ALA A 1 112 ? -0.086 -6.402 9.769 1.00 94.25 112 ALA A C 1
ATOM 872 O O . ALA A 1 112 ? -0.835 -6.271 10.736 1.00 94.25 112 ALA A O 1
ATOM 873 N N . ILE A 1 113 ? 1.160 -6.883 9.881 1.00 91.75 113 ILE A N 1
ATOM 874 C CA . ILE A 1 113 ? 1.785 -7.207 11.173 1.00 91.75 113 ILE A CA 1
ATOM 875 C C . ILE A 1 113 ? 1.721 -5.993 12.104 1.00 91.75 113 ILE A C 1
ATOM 877 O O . ILE A 1 113 ? 1.273 -6.114 13.238 1.00 91.75 113 ILE A O 1
ATOM 881 N N . SER A 1 114 ? 2.153 -4.824 11.625 1.00 90.62 114 SER A N 1
ATOM 882 C CA . SER A 1 114 ? 2.243 -3.613 12.444 1.00 90.62 114 SER A CA 1
ATOM 883 C C . SER A 1 114 ? 0.885 -3.182 13.000 1.00 90.62 114 SER A C 1
ATOM 885 O O . SER A 1 114 ? 0.799 -2.811 14.167 1.00 90.62 114 SER A O 1
ATOM 887 N N . GLU A 1 115 ? -0.180 -3.249 12.200 1.00 92.06 115 GLU A N 1
ATOM 888 C CA . GLU A 1 115 ? -1.540 -2.913 12.642 1.00 92.06 115 GLU A CA 1
ATOM 889 C C . GLU A 1 115 ? -2.057 -3.894 13.701 1.00 92.06 115 GLU A C 1
ATOM 891 O O . GLU A 1 115 ? -2.574 -3.466 14.730 1.00 92.06 115 GLU A O 1
ATOM 896 N N . VAL A 1 116 ? -1.839 -5.199 13.518 1.00 90.75 116 VAL A N 1
ATOM 897 C CA . VAL A 1 116 ? -2.202 -6.203 14.532 1.00 90.75 116 VAL A CA 1
ATOM 898 C C . VAL A 1 116 ? -1.400 -5.998 15.821 1.00 90.75 116 VAL A C 1
ATOM 900 O O . VAL A 1 116 ? -1.969 -6.007 16.911 1.00 90.75 116 VAL A O 1
ATOM 903 N N . THR A 1 117 ? -0.094 -5.742 15.721 1.00 88.81 117 THR A N 1
ATOM 904 C CA . THR A 1 117 ? 0.756 -5.463 16.885 1.00 88.81 117 THR A CA 1
ATOM 905 C C . THR A 1 117 ? 0.298 -4.213 17.634 1.00 88.81 117 THR A C 1
ATOM 907 O O . THR A 1 117 ? 0.256 -4.233 18.864 1.00 88.81 117 THR A O 1
ATOM 910 N N . LYS A 1 118 ? -0.104 -3.140 16.936 1.00 89.38 118 LYS A N 1
ATOM 911 C CA . LYS A 1 118 ? -0.682 -1.946 17.579 1.00 89.38 118 LYS A CA 1
ATOM 912 C C . LYS A 1 118 ? -1.921 -2.297 18.396 1.00 89.38 118 LYS A C 1
ATOM 914 O O . LYS A 1 118 ? -2.042 -1.828 19.522 1.00 89.38 118 LYS A O 1
ATOM 919 N N . GLU A 1 119 ? -2.816 -3.123 17.866 1.00 88.62 119 GLU A N 1
ATOM 920 C CA . GLU A 1 119 ? -4.029 -3.528 18.583 1.00 88.62 119 GLU A CA 1
ATOM 921 C C . GLU A 1 119 ? -3.730 -4.402 19.805 1.00 88.62 119 GLU A C 1
ATOM 923 O O . GLU A 1 119 ? -4.337 -4.199 20.858 1.00 88.62 119 GLU A O 1
ATOM 928 N N . ILE A 1 120 ? -2.750 -5.307 19.710 1.00 87.19 120 ILE A N 1
ATOM 929 C CA . ILE A 1 120 ? -2.260 -6.088 20.858 1.00 87.19 120 ILE A CA 1
ATOM 930 C C . ILE A 1 120 ? -1.695 -5.152 21.935 1.00 87.19 120 ILE A C 1
ATOM 932 O O . ILE A 1 120 ? -2.047 -5.274 23.106 1.00 87.19 120 ILE A O 1
ATOM 936 N N . VAL A 1 121 ? -0.860 -4.180 21.549 1.00 86.81 121 VAL A N 1
ATOM 937 C CA . VAL A 1 121 ? -0.266 -3.194 22.472 1.00 86.81 121 VAL A CA 1
ATOM 938 C C . VAL A 1 121 ? -1.334 -2.328 23.142 1.00 86.81 121 VAL A C 1
ATOM 940 O O . VAL A 1 121 ? -1.221 -2.039 24.331 1.00 86.81 121 VAL A O 1
ATOM 943 N N . LYS A 1 122 ? -2.385 -1.939 22.411 1.00 87.50 122 LYS A N 1
ATOM 944 C CA . LYS A 1 122 ? -3.536 -1.198 22.955 1.00 87.50 122 LYS A CA 1
ATOM 945 C C . LYS A 1 122 ? -4.412 -2.050 23.891 1.00 87.50 122 LYS A C 1
ATOM 947 O O . LYS A 1 122 ? -5.316 -1.501 24.514 1.00 87.50 122 LYS A O 1
ATOM 952 N N . GLY A 1 123 ? -4.173 -3.361 23.994 1.00 85.00 123 GLY A N 1
ATOM 953 C CA . GLY A 1 123 ? -4.977 -4.272 24.812 1.00 85.00 123 GLY A CA 1
ATOM 954 C C . GLY A 1 123 ? -6.359 -4.551 24.221 1.00 85.00 123 GLY A C 1
ATOM 955 O O . GLY A 1 123 ? -7.323 -4.718 24.965 1.00 85.00 123 GLY A O 1
ATOM 956 N N . SER A 1 124 ? -6.474 -4.554 22.890 1.00 85.06 124 SER A N 1
ATOM 957 C CA . SER A 1 124 ? -7.735 -4.813 22.194 1.00 85.06 124 SER A CA 1
ATOM 958 C C . SER A 1 124 ? -8.298 -6.195 22.566 1.00 85.06 124 SER A C 1
ATOM 960 O O . SER A 1 124 ? -7.565 -7.182 22.487 1.00 85.06 124 SER A O 1
ATOM 962 N N . PRO A 1 125 ? -9.593 -6.308 22.929 1.00 83.31 125 PRO A N 1
ATOM 963 C CA . PRO A 1 125 ? -10.204 -7.580 23.323 1.00 83.31 125 PRO A CA 1
ATOM 964 C C . PRO A 1 125 ? -10.336 -8.568 22.154 1.00 83.31 125 PRO A C 1
ATOM 966 O O . PRO A 1 125 ? -10.554 -9.755 22.383 1.00 83.31 125 PRO A O 1
ATOM 969 N N . ASP A 1 126 ? -10.184 -8.088 20.913 1.00 82.88 126 ASP A N 1
ATOM 970 C CA . ASP A 1 126 ? -10.169 -8.912 19.699 1.00 82.8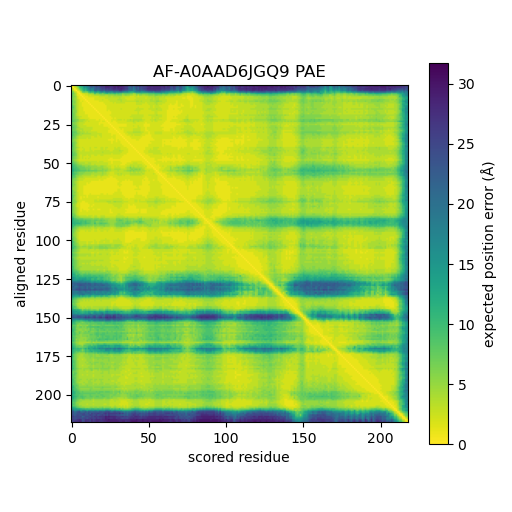8 126 ASP A CA 1
ATOM 971 C C . ASP A 1 126 ? -8.923 -9.830 19.649 1.00 82.88 126 ASP A C 1
ATOM 973 O O . ASP A 1 126 ? -8.893 -10.783 18.868 1.00 82.88 126 ASP A O 1
ATOM 977 N N . PHE A 1 127 ? -7.896 -9.566 20.472 1.00 80.25 127 PHE A N 1
ATOM 978 C CA . PHE A 1 127 ? -6.643 -10.318 20.499 1.00 80.25 127 PHE A CA 1
ATOM 979 C C . PHE A 1 127 ? -6.330 -10.853 21.897 1.00 80.25 127 PHE A C 1
ATOM 981 O O . PHE A 1 127 ? -6.516 -10.183 22.911 1.00 80.25 127 PHE A O 1
ATOM 988 N N . PHE A 1 128 ? -5.800 -12.077 21.958 1.00 70.44 128 PHE A N 1
ATOM 989 C CA . PHE A 1 128 ? -5.293 -12.620 23.215 1.00 70.44 128 PHE A CA 1
ATOM 990 C C . PHE A 1 128 ? -4.129 -11.762 23.737 1.00 70.44 128 PHE A C 1
ATOM 992 O O . PHE A 1 128 ? -3.357 -11.245 22.925 1.00 70.44 128 PHE A O 1
ATOM 999 N N . PRO A 1 129 ? -3.947 -11.645 25.068 1.00 67.25 129 PRO A N 1
ATOM 1000 C CA . PRO A 1 129 ? -2.794 -10.964 25.642 1.00 67.25 129 PRO A CA 1
ATOM 1001 C C . PRO A 1 129 ? -1.513 -11.692 25.226 1.00 67.25 129 PRO A C 1
ATOM 1003 O O . PRO A 1 129 ? -1.151 -12.733 25.774 1.00 67.25 129 PRO A O 1
ATOM 1006 N N . ILE A 1 130 ? -0.848 -11.159 24.211 1.00 68.81 130 ILE A N 1
ATOM 1007 C CA . ILE A 1 130 ? 0.414 -11.657 23.676 1.00 68.81 130 ILE A CA 1
ATOM 1008 C C . ILE A 1 130 ? 1.459 -10.589 23.984 1.00 68.81 130 ILE A C 1
ATOM 1010 O O . ILE A 1 130 ? 1.163 -9.391 23.981 1.00 68.81 130 ILE A O 1
ATOM 1014 N N . LYS A 1 131 ? 2.697 -10.994 24.284 1.00 70.31 131 LYS A N 1
ATOM 1015 C CA . LYS A 1 131 ? 3.775 -10.010 24.425 1.00 70.31 131 LYS A CA 1
ATOM 1016 C C . LYS A 1 131 ? 3.919 -9.281 23.078 1.00 70.31 131 LYS A C 1
ATOM 1018 O O . LYS A 1 131 ? 3.983 -9.970 22.068 1.00 70.31 131 LYS A O 1
ATOM 1023 N N . PRO A 1 132 ? 4.033 -7.942 23.023 1.00 62.03 132 PRO A N 1
ATOM 1024 C CA . PRO A 1 132 ? 4.085 -7.164 21.772 1.00 62.03 132 PRO A CA 1
ATOM 1025 C C . PRO A 1 132 ? 5.126 -7.582 20.711 1.00 62.03 132 PRO A C 1
ATOM 1027 O O . PRO A 1 132 ? 5.101 -7.065 19.601 1.00 62.03 132 PRO A O 1
ATOM 1030 N N . MET A 1 133 ? 6.039 -8.499 21.044 1.00 67.56 133 MET A N 1
ATOM 1031 C CA . MET A 1 133 ? 7.089 -9.042 20.177 1.00 67.56 133 MET A CA 1
ATOM 1032 C C . MET A 1 133 ? 7.092 -10.580 20.122 1.00 67.56 133 MET A C 1
ATOM 1034 O O . MET A 1 133 ? 8.064 -11.180 19.675 1.00 67.56 133 MET A O 1
ATOM 1038 N N . ASP A 1 134 ? 6.036 -11.243 20.592 1.00 73.12 134 ASP A N 1
ATOM 1039 C CA . ASP A 1 134 ? 5.878 -12.691 20.457 1.00 73.12 134 ASP A CA 1
ATOM 1040 C C . ASP A 1 134 ? 5.227 -13.013 19.105 1.00 73.12 134 ASP A C 1
ATOM 1042 O O . ASP A 1 134 ? 4.028 -13.278 18.980 1.00 73.12 134 ASP A O 1
ATOM 1046 N N . TYR A 1 135 ? 6.055 -12.940 18.060 1.00 69.44 135 TYR A N 1
ATOM 1047 C CA . TYR A 1 135 ? 5.641 -13.250 16.694 1.00 69.44 135 TYR A CA 1
ATOM 1048 C C . TYR A 1 135 ? 5.291 -14.736 16.495 1.00 69.44 135 TYR A C 1
ATOM 1050 O O . TYR A 1 135 ? 4.672 -15.077 15.488 1.00 69.44 135 TYR A O 1
ATOM 1058 N N . GLY A 1 136 ? 5.603 -15.619 17.454 1.00 69.88 136 GLY A N 1
ATOM 1059 C CA . GLY A 1 136 ? 5.301 -17.053 17.371 1.00 69.88 136 GLY A CA 1
ATOM 1060 C C . GLY A 1 136 ? 3.812 -17.391 17.383 1.00 69.88 136 GLY A C 1
ATOM 1061 O O . GLY A 1 136 ? 3.425 -18.529 17.121 1.00 69.88 136 GLY A O 1
ATOM 1062 N N . ARG A 1 137 ? 2.953 -16.400 17.639 1.00 80.50 137 ARG A N 1
ATOM 1063 C CA . ARG A 1 137 ? 1.491 -16.524 17.564 1.00 80.50 137 ARG A CA 1
ATOM 1064 C C . ARG A 1 137 ? 0.882 -15.970 16.278 1.00 80.50 137 ARG A C 1
ATOM 1066 O O . ARG A 1 137 ? -0.310 -16.165 16.051 1.00 80.50 137 ARG A O 1
ATOM 1073 N N . PHE A 1 138 ? 1.666 -15.297 15.441 1.00 85.56 138 PHE A N 1
ATOM 1074 C CA . PHE A 1 138 ? 1.213 -14.868 14.123 1.00 85.56 138 PHE A CA 1
ATOM 1075 C C . PHE A 1 138 ? 1.299 -16.051 13.172 1.00 85.56 138 PHE A C 1
ATOM 1077 O O . PHE A 1 138 ? 2.280 -16.776 13.219 1.00 85.56 138 PHE A O 1
ATOM 1084 N N . LEU A 1 139 ? 0.308 -16.214 12.299 1.00 92.19 139 LEU A N 1
ATOM 1085 C CA . LEU A 1 139 ? 0.398 -17.052 11.107 1.00 92.19 139 LEU A CA 1
ATOM 1086 C C . LEU A 1 139 ? 0.198 -16.130 9.906 1.00 92.19 139 LEU A C 1
ATOM 1088 O O . LEU A 1 139 ? -0.881 -15.563 9.731 1.00 92.19 139 LEU A O 1
ATOM 1092 N N . LEU A 1 140 ? 1.245 -15.941 9.111 1.00 93.88 140 LEU A N 1
ATOM 1093 C CA . LEU A 1 140 ? 1.271 -14.993 8.008 1.00 93.88 140 LEU A CA 1
ATOM 1094 C C . LEU A 1 140 ? 1.413 -15.721 6.673 1.00 93.88 140 LEU A C 1
ATOM 1096 O O . LEU A 1 140 ? 2.414 -16.379 6.401 1.00 93.88 140 LEU A O 1
ATOM 1100 N N . ILE A 1 141 ? 0.434 -15.513 5.798 1.00 95.88 141 ILE A N 1
ATOM 1101 C CA . ILE A 1 141 ? 0.513 -15.905 4.393 1.00 95.88 141 ILE A CA 1
ATOM 1102 C C . ILE A 1 141 ? 0.673 -14.629 3.571 1.00 95.88 141 ILE A C 1
ATOM 1104 O O . ILE A 1 141 ? -0.190 -13.753 3.597 1.00 95.88 141 ILE A O 1
ATOM 1108 N N . SER A 1 142 ? 1.781 -14.519 2.842 1.00 95.50 142 SER A N 1
ATOM 1109 C CA . SER A 1 142 ? 2.061 -13.394 1.952 1.00 95.50 142 SER A CA 1
ATOM 1110 C C . SER A 1 142 ? 2.065 -13.873 0.508 1.00 95.50 142 SER A C 1
ATOM 1112 O O . SER A 1 142 ? 2.840 -14.751 0.131 1.00 95.50 142 SER A O 1
ATOM 1114 N N . LEU A 1 143 ? 1.193 -13.294 -0.312 1.00 94.88 143 LEU A N 1
ATOM 1115 C CA . LEU A 1 143 ? 1.041 -13.648 -1.721 1.00 94.88 143 LEU A CA 1
ATOM 1116 C C . LEU A 1 143 ? 1.673 -12.559 -2.582 1.00 94.88 143 LEU A C 1
ATOM 1118 O O . LEU A 1 143 ? 1.409 -11.372 -2.390 1.00 94.88 143 LEU A O 1
ATOM 1122 N N . GLY A 1 144 ? 2.545 -12.944 -3.505 1.00 90.50 144 GLY A N 1
ATOM 1123 C CA . GLY A 1 144 ? 3.108 -12.031 -4.490 1.00 90.50 144 GLY A CA 1
ATOM 1124 C C . GLY A 1 144 ? 2.523 -12.267 -5.878 1.00 90.50 144 GLY A C 1
ATOM 1125 O O . GLY A 1 144 ? 2.033 -13.348 -6.200 1.00 90.50 144 GLY A O 1
ATOM 1126 N N . THR A 1 145 ? 2.595 -11.244 -6.724 1.00 88.19 145 THR A N 1
ATOM 1127 C CA . THR A 1 145 ? 2.088 -11.259 -8.107 1.00 88.19 145 THR A CA 1
ATOM 1128 C C . THR A 1 145 ? 3.104 -11.817 -9.111 1.00 88.19 145 THR A C 1
ATOM 1130 O O . THR A 1 145 ? 2.969 -11.653 -10.322 1.00 88.19 145 THR A O 1
ATOM 1133 N N . GLY A 1 146 ? 4.123 -12.512 -8.603 1.00 81.38 146 GLY A N 1
ATOM 1134 C CA . GLY A 1 146 ? 5.264 -12.997 -9.357 1.00 81.38 146 GLY A CA 1
ATOM 1135 C C . GLY A 1 146 ? 6.340 -11.935 -9.560 1.00 81.38 146 GLY A C 1
ATOM 1136 O O . GLY A 1 146 ? 6.154 -10.746 -9.306 1.00 81.38 146 GLY A O 1
ATOM 1137 N N . SER A 1 147 ? 7.516 -12.388 -9.969 1.00 72.00 147 SER A N 1
ATOM 1138 C CA . SER A 1 147 ? 8.600 -11.520 -10.412 1.00 72.00 147 SER A CA 1
ATOM 1139 C C . SER A 1 147 ? 8.982 -11.876 -11.846 1.00 72.00 147 SER A C 1
ATOM 1141 O O . SER A 1 147 ? 8.855 -13.041 -12.253 1.00 72.00 147 SER A O 1
ATOM 1143 N N . PRO A 1 148 ? 9.445 -10.893 -12.642 1.00 65.38 148 PRO A N 1
ATOM 1144 C CA . PRO A 1 148 ? 10.085 -11.190 -13.911 1.00 65.38 148 PRO A CA 1
ATOM 1145 C C . PRO A 1 148 ? 11.170 -12.236 -13.670 1.00 65.38 148 PRO A C 1
ATOM 1147 O O . PRO A 1 148 ? 11.859 -12.189 -12.646 1.00 65.38 148 PRO A O 1
ATOM 1150 N N . LYS A 1 149 ? 11.311 -13.188 -14.600 1.00 58.50 149 LYS A N 1
ATOM 1151 C CA . LYS A 1 149 ? 12.396 -14.175 -14.560 1.00 58.50 149 LYS A CA 1
ATOM 1152 C C . LYS A 1 149 ? 13.694 -13.427 -14.247 1.00 58.50 149 LYS A C 1
ATOM 1154 O O . LYS A 1 149 ? 13.899 -12.344 -14.794 1.00 58.50 149 LYS A O 1
ATOM 1159 N N . ALA A 1 150 ? 14.545 -13.997 -13.393 1.00 55.72 150 ALA A N 1
ATOM 1160 C CA . ALA A 1 150 ? 15.909 -13.520 -13.171 1.00 55.72 150 ALA A CA 1
ATOM 1161 C C . ALA A 1 150 ? 16.727 -13.687 -14.468 1.00 55.72 150 ALA A C 1
ATOM 1163 O O . ALA A 1 150 ? 17.572 -14.563 -14.599 1.00 55.72 150 ALA A O 1
ATOM 1164 N N . GLN A 1 151 ? 16.362 -12.929 -15.492 1.00 54.09 151 GLN A N 1
ATOM 1165 C CA . GLN A 1 151 ? 17.164 -12.629 -16.653 1.00 54.09 151 GLN A CA 1
ATOM 1166 C C . GLN A 1 151 ? 17.929 -11.361 -16.302 1.00 54.09 151 GLN A C 1
ATOM 1168 O O . GLN A 1 151 ? 17.415 -10.494 -15.593 1.00 54.09 151 GLN A O 1
ATOM 1173 N N . GLU A 1 152 ? 19.167 -11.280 -16.769 1.00 66.12 152 GLU A N 1
ATOM 1174 C CA . GLU A 1 152 ? 20.000 -10.085 -16.690 1.00 66.12 152 GLU A CA 1
ATOM 1175 C C . GLU A 1 152 ? 19.260 -8.914 -17.364 1.00 66.12 152 GLU A C 1
ATOM 1177 O O . GLU A 1 152 ? 19.377 -8.727 -18.571 1.00 66.12 152 GLU A O 1
ATOM 1182 N N . LYS A 1 153 ? 18.425 -8.178 -16.609 1.00 75.50 153 LYS A N 1
ATOM 1183 C CA . LYS A 1 153 ? 17.515 -7.161 -17.167 1.00 75.50 153 LYS A CA 1
ATOM 1184 C C . LYS A 1 153 ? 18.287 -6.063 -17.894 1.00 75.50 153 LYS A C 1
ATOM 1186 O O . LYS A 1 153 ? 17.928 -5.716 -19.010 1.00 75.50 153 LYS A O 1
ATOM 1191 N N . TYR A 1 154 ? 19.333 -5.535 -17.258 1.00 85.38 154 TYR A N 1
ATOM 1192 C CA . TYR A 1 154 ? 20.154 -4.457 -17.802 1.00 85.38 154 TYR A CA 1
ATOM 1193 C C . TYR A 1 154 ? 21.609 -4.628 -17.369 1.00 85.38 154 TYR A C 1
ATOM 1195 O O . TYR A 1 154 ? 21.886 -5.082 -16.256 1.00 85.38 154 TYR A O 1
ATOM 1203 N N . LYS A 1 155 ? 22.550 -4.230 -18.229 1.00 88.25 155 LYS A N 1
ATOM 1204 C CA . LYS A 1 155 ? 23.985 -4.220 -17.904 1.00 88.25 155 LYS A CA 1
ATOM 1205 C C . LYS A 1 155 ? 24.412 -2.835 -17.430 1.00 88.25 155 LYS A C 1
ATOM 1207 O O . LYS A 1 155 ? 23.996 -1.831 -17.998 1.00 88.25 155 LYS A O 1
ATOM 1212 N N . ALA A 1 156 ? 25.319 -2.764 -16.455 1.00 91.12 156 ALA A N 1
ATOM 1213 C CA . ALA A 1 156 ? 25.798 -1.484 -15.920 1.00 91.12 156 ALA A CA 1
ATOM 1214 C C . ALA A 1 156 ? 26.354 -0.544 -17.010 1.00 91.12 156 ALA A C 1
ATOM 1216 O O . ALA A 1 156 ? 26.048 0.642 -17.012 1.00 91.12 156 ALA A O 1
ATOM 1217 N N . ALA A 1 157 ? 27.099 -1.077 -17.986 1.00 92.81 157 ALA A N 1
ATOM 1218 C CA . ALA A 1 157 ? 27.644 -0.295 -19.102 1.00 92.81 157 ALA A CA 1
ATOM 1219 C C . ALA A 1 157 ? 26.569 0.300 -20.038 1.00 92.81 157 ALA A C 1
ATOM 1221 O O . ALA A 1 157 ? 26.814 1.308 -20.702 1.00 92.81 157 ALA A O 1
ATOM 1222 N N . GLU A 1 158 ? 25.393 -0.323 -20.107 1.00 89.75 158 GLU A N 1
ATOM 1223 C CA . GLU A 1 158 ? 24.236 0.182 -20.849 1.00 89.75 158 GLU A CA 1
ATOM 1224 C C . GLU A 1 158 ? 23.526 1.278 -20.046 1.00 89.75 158 GLU A C 1
ATOM 1226 O O . GLU A 1 158 ? 23.339 2.387 -20.546 1.00 89.75 158 GLU A O 1
ATOM 1231 N N . VAL A 1 159 ? 23.212 0.993 -18.778 1.00 90.81 159 VAL A N 1
ATOM 1232 C CA . VAL A 1 159 ? 22.520 1.917 -17.863 1.00 90.81 159 VAL A CA 1
ATOM 1233 C C . VAL A 1 159 ? 23.350 3.172 -17.584 1.00 90.81 159 VAL A C 1
ATOM 1235 O O . VAL A 1 159 ? 22.790 4.250 -17.418 1.00 90.81 159 VAL A O 1
ATOM 1238 N N . ALA A 1 160 ? 24.683 3.082 -17.615 1.00 93.50 160 ALA A N 1
ATOM 1239 C CA . ALA A 1 160 ? 25.579 4.232 -17.467 1.00 93.50 160 ALA A CA 1
ATOM 1240 C C . ALA A 1 160 ? 25.359 5.322 -18.534 1.00 93.50 160 ALA A C 1
ATOM 1242 O O . ALA A 1 160 ? 25.761 6.465 -18.337 1.00 93.50 160 ALA A O 1
ATOM 1243 N N . LYS A 1 161 ? 24.725 4.980 -19.662 1.00 93.88 161 LYS A N 1
ATOM 1244 C CA . LYS A 1 161 ? 24.388 5.921 -20.739 1.00 93.88 161 LYS A CA 1
ATOM 1245 C C . LYS A 1 161 ? 22.962 6.467 -20.624 1.00 93.88 161 LYS A C 1
ATOM 1247 O O . LYS A 1 161 ? 22.554 7.270 -21.461 1.00 93.88 161 LYS A O 1
ATOM 1252 N N . TRP A 1 162 ? 22.178 6.020 -19.643 1.00 92.88 162 TRP A N 1
ATOM 1253 C CA . TRP A 1 162 ? 20.793 6.450 -19.487 1.00 92.88 162 TRP A CA 1
ATOM 1254 C C . TRP A 1 162 ? 20.701 7.845 -18.870 1.00 92.88 162 TRP A C 1
ATOM 1256 O O . TRP A 1 162 ? 21.230 8.110 -17.795 1.00 92.88 162 TRP A O 1
ATOM 1266 N N . GLY A 1 163 ? 19.939 8.714 -19.533 1.00 89.75 163 GLY A N 1
ATOM 1267 C CA . GLY A 1 163 ? 19.348 9.900 -18.915 1.00 89.75 163 GLY A CA 1
ATOM 1268 C C . GLY A 1 163 ? 17.945 9.612 -18.370 1.00 89.75 163 GLY A C 1
ATOM 1269 O O . GLY A 1 163 ? 17.523 8.459 -18.262 1.00 89.75 163 GLY A O 1
ATOM 1270 N N . VAL A 1 164 ? 17.182 10.674 -18.098 1.00 88.12 164 VAL A N 1
ATOM 1271 C CA . VAL A 1 164 ? 15.802 10.600 -17.572 1.00 88.12 164 VAL A CA 1
ATOM 1272 C C . VAL A 1 164 ? 14.904 9.681 -18.408 1.00 88.12 164 VAL A C 1
ATOM 1274 O O . VAL A 1 164 ? 14.203 8.837 -17.859 1.00 88.12 164 VAL A O 1
ATOM 1277 N N . LEU A 1 165 ? 14.962 9.793 -19.740 1.00 86.25 165 LEU A N 1
ATOM 1278 C CA . LEU A 1 165 ? 14.152 8.960 -20.634 1.00 86.25 165 LEU A CA 1
ATOM 1279 C C . LEU A 1 165 ? 14.495 7.472 -20.513 1.00 86.25 165 LEU A C 1
ATOM 1281 O O . LEU A 1 165 ? 13.587 6.648 -20.491 1.00 86.25 165 LEU A O 1
ATOM 1285 N N . GLY A 1 166 ? 15.778 7.123 -20.377 1.00 87.94 166 GLY A N 1
ATOM 1286 C CA . GLY A 1 166 ? 16.181 5.726 -20.207 1.00 87.94 166 GLY A CA 1
ATOM 1287 C C . GLY A 1 166 ? 15.608 5.135 -18.919 1.00 87.94 166 GLY A C 1
ATOM 1288 O O . GLY A 1 166 ? 14.968 4.089 -18.934 1.00 87.94 166 GLY A O 1
ATOM 1289 N N . TRP A 1 167 ? 15.722 5.865 -17.811 1.00 89.56 167 TRP A N 1
ATOM 1290 C CA . TRP A 1 167 ? 15.189 5.424 -16.520 1.00 89.56 167 TRP A CA 1
ATOM 1291 C C . TRP A 1 167 ? 13.660 5.328 -16.449 1.00 89.56 167 TRP A C 1
ATOM 1293 O O . TRP A 1 167 ? 13.148 4.573 -15.620 1.00 89.56 167 TRP A O 1
ATOM 1303 N N . LEU A 1 168 ? 12.936 6.062 -17.301 1.00 86.75 168 LEU A N 1
ATOM 1304 C CA . LEU A 1 168 ? 11.470 6.102 -17.304 1.00 86.75 168 LEU A CA 1
ATOM 1305 C C . LEU A 1 168 ? 10.808 5.300 -18.430 1.00 86.75 168 LEU A C 1
ATOM 1307 O O . LEU A 1 168 ? 9.603 5.082 -18.355 1.00 86.75 168 LEU A O 1
ATOM 1311 N N . THR A 1 169 ? 11.544 4.893 -19.471 1.00 82.75 169 THR A N 1
ATOM 1312 C CA . THR A 1 169 ? 10.931 4.287 -20.672 1.00 82.75 169 THR A CA 1
ATOM 1313 C C . THR A 1 169 ? 11.685 3.099 -21.280 1.00 82.75 169 THR A C 1
ATOM 1315 O O . THR A 1 169 ? 11.184 2.479 -22.224 1.00 82.75 169 THR A O 1
ATOM 1318 N N . SER A 1 170 ? 12.876 2.745 -20.780 1.00 81.19 170 SER A N 1
ATOM 1319 C CA . SER A 1 170 ? 13.665 1.651 -21.363 1.00 81.19 170 SER A CA 1
ATOM 1320 C C . SER A 1 170 ? 12.972 0.295 -21.238 1.00 81.19 170 SER A C 1
ATOM 1322 O O . SER A 1 170 ? 12.507 -0.096 -20.170 1.00 81.19 170 SER A O 1
ATOM 1324 N N . GLY A 1 171 ? 12.959 -0.470 -22.334 1.00 72.38 171 GLY A N 1
ATOM 1325 C CA . GLY A 1 171 ? 12.381 -1.818 -22.358 1.00 72.38 171 GLY A CA 1
ATOM 1326 C C . GLY A 1 171 ? 10.849 -1.855 -22.300 1.00 72.38 171 GLY A C 1
ATOM 1327 O O . GLY A 1 171 ? 10.287 -2.912 -22.033 1.00 72.38 171 GLY A O 1
ATOM 1328 N N . GLY A 1 172 ? 10.167 -0.726 -22.538 1.00 73.19 172 GLY A N 1
ATOM 1329 C CA . GLY A 1 172 ? 8.702 -0.646 -22.493 1.00 73.19 172 GLY A CA 1
ATOM 1330 C C . GLY A 1 172 ? 8.115 -0.585 -21.077 1.00 73.19 172 GLY A C 1
ATOM 1331 O O . GLY A 1 172 ? 6.894 -0.649 -20.932 1.00 73.19 172 GLY A O 1
ATOM 1332 N N . SER A 1 173 ? 8.963 -0.441 -20.055 1.00 76.38 173 SER A N 1
ATOM 1333 C CA . SER A 1 173 ? 8.580 -0.179 -18.666 1.00 76.38 173 SER A CA 1
ATOM 1334 C C . SER A 1 173 ? 9.262 1.091 -18.141 1.00 76.38 173 SER A C 1
ATOM 1336 O O . SER A 1 173 ? 9.920 1.811 -18.895 1.00 76.38 173 SER A O 1
ATOM 1338 N N . ALA A 1 174 ? 9.082 1.378 -16.850 1.00 84.56 174 ALA A N 1
ATOM 1339 C CA . ALA A 1 174 ? 9.796 2.431 -16.139 1.00 84.56 174 ALA A CA 1
ATOM 1340 C C . ALA A 1 174 ? 10.810 1.790 -15.171 1.00 84.56 174 ALA A C 1
ATOM 1342 O O . ALA A 1 174 ? 10.459 1.532 -14.016 1.00 84.56 174 ALA A O 1
ATOM 1343 N N . PRO A 1 175 ? 12.060 1.522 -15.611 1.00 88.00 175 PRO A N 1
ATOM 1344 C CA . PRO A 1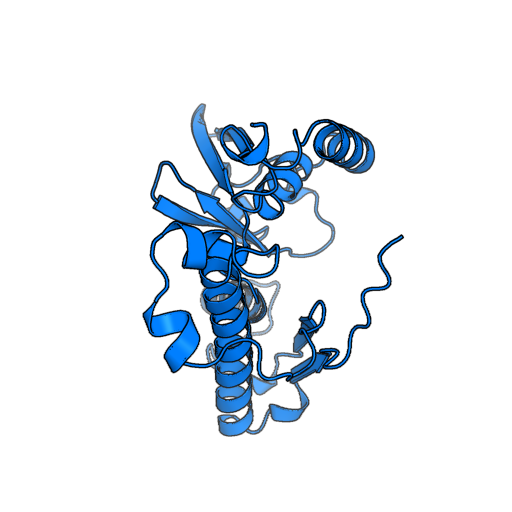 175 ? 13.054 0.782 -14.830 1.00 88.00 175 PRO A CA 1
ATOM 1345 C C . PRO A 1 175 ? 13.249 1.266 -13.393 1.00 88.00 175 PRO A C 1
ATOM 1347 O O . PRO A 1 175 ? 13.437 0.449 -12.496 1.00 88.00 175 PRO A O 1
ATOM 1350 N N . VAL A 1 176 ? 13.203 2.582 -13.161 1.00 88.25 176 VAL A N 1
ATOM 1351 C CA . VAL A 1 176 ? 13.356 3.149 -11.814 1.00 88.25 176 VAL A CA 1
ATOM 1352 C C . VAL A 1 176 ? 12.193 2.763 -10.894 1.00 88.25 176 VAL A C 1
ATOM 1354 O O . VAL A 1 176 ? 12.417 2.386 -9.746 1.00 88.25 176 VAL A O 1
ATOM 1357 N N . ILE A 1 177 ? 10.959 2.787 -11.406 1.00 86.00 177 ILE A N 1
ATOM 1358 C CA . ILE A 1 177 ? 9.758 2.395 -10.659 1.00 86.00 177 ILE A CA 1
ATOM 1359 C C . ILE A 1 177 ? 9.799 0.891 -10.383 1.00 86.00 177 ILE A C 1
ATOM 1361 O O . ILE A 1 177 ? 9.576 0.477 -9.246 1.00 86.00 177 ILE A O 1
ATOM 1365 N N . ASP A 1 178 ? 10.152 0.085 -11.387 1.00 85.19 178 ASP A N 1
ATOM 1366 C CA . ASP A 1 178 ? 10.289 -1.367 -11.242 1.00 85.19 178 ASP A CA 1
ATOM 1367 C C . ASP A 1 178 ? 11.343 -1.719 -10.181 1.00 85.19 178 ASP A C 1
ATOM 1369 O O . ASP A 1 178 ? 11.107 -2.579 -9.333 1.00 85.19 178 ASP A O 1
ATOM 1373 N N . ALA A 1 179 ? 12.499 -1.046 -10.203 1.00 88.00 179 ALA A N 1
ATOM 1374 C CA . ALA A 1 179 ? 13.588 -1.280 -9.260 1.00 88.00 179 ALA A CA 1
ATOM 1375 C C . ALA A 1 179 ? 13.165 -0.979 -7.817 1.00 88.00 179 ALA A C 1
ATOM 1377 O O . ALA A 1 179 ? 13.317 -1.843 -6.955 1.00 88.00 179 ALA A O 1
ATOM 1378 N N . PHE A 1 180 ? 12.589 0.200 -7.556 1.00 89.19 180 PHE A N 1
ATOM 1379 C CA . PHE A 1 180 ? 12.113 0.549 -6.215 1.00 89.19 180 PHE A CA 1
ATOM 1380 C C . PHE A 1 180 ? 10.978 -0.365 -5.747 1.00 89.19 180 PHE A C 1
ATOM 1382 O O . PHE A 1 180 ? 10.985 -0.808 -4.599 1.00 89.19 180 PHE A O 1
ATOM 1389 N N . SER A 1 181 ? 10.041 -0.707 -6.633 1.00 86.25 181 SER A N 1
ATOM 1390 C CA . SER A 1 181 ? 8.903 -1.569 -6.298 1.00 86.25 181 SER A CA 1
ATOM 1391 C C . SER A 1 181 ? 9.351 -2.991 -5.950 1.00 86.25 181 SER A C 1
ATOM 1393 O O . SER A 1 181 ? 8.906 -3.551 -4.945 1.00 86.25 181 SER A O 1
ATOM 1395 N N . HIS A 1 182 ? 10.250 -3.583 -6.745 1.00 85.81 182 HIS A N 1
ATOM 1396 C CA . HIS A 1 182 ? 10.801 -4.911 -6.465 1.00 85.81 182 HIS A CA 1
ATOM 1397 C C . HIS A 1 182 ? 11.666 -4.911 -5.205 1.00 85.81 182 HIS A C 1
ATOM 1399 O O . HIS A 1 182 ? 11.446 -5.744 -4.329 1.00 85.81 182 HIS A O 1
ATOM 1405 N N . ALA A 1 183 ? 12.577 -3.943 -5.066 1.00 87.88 183 ALA A N 1
ATOM 1406 C CA . ALA A 1 183 ? 13.431 -3.836 -3.887 1.00 87.88 183 ALA A CA 1
ATOM 1407 C C . ALA A 1 183 ? 12.607 -3.675 -2.600 1.00 87.88 183 ALA A C 1
ATOM 1409 O O . ALA A 1 183 ? 12.889 -4.340 -1.608 1.00 87.88 183 ALA A O 1
ATOM 1410 N N . SER A 1 184 ? 11.553 -2.852 -2.622 1.00 89.12 184 SER A N 1
ATOM 1411 C CA . SER A 1 184 ? 10.635 -2.686 -1.488 1.00 89.12 184 SER A CA 1
ATOM 1412 C C . SER A 1 184 ? 9.983 -4.014 -1.084 1.00 89.12 184 SER A C 1
ATOM 1414 O O . SER A 1 184 ? 9.982 -4.377 0.093 1.00 89.12 184 SER A O 1
ATOM 1416 N N . ALA A 1 185 ? 9.490 -4.788 -2.057 1.00 87.75 185 ALA A N 1
ATOM 1417 C CA . ALA A 1 185 ? 8.853 -6.071 -1.781 1.00 87.75 185 ALA A CA 1
ATOM 1418 C C . ALA A 1 185 ? 9.830 -7.127 -1.231 1.00 87.75 185 ALA A C 1
ATOM 1420 O O . ALA A 1 185 ? 9.476 -7.833 -0.280 1.00 87.75 185 ALA A O 1
ATOM 1421 N N . ASP A 1 186 ? 11.035 -7.208 -1.804 1.00 89.12 186 ASP A N 1
ATOM 1422 C CA . ASP A 1 186 ? 12.090 -8.147 -1.405 1.00 89.12 186 ASP A CA 1
ATOM 1423 C C . ASP A 1 186 ? 12.636 -7.822 -0.007 1.00 89.12 186 ASP A C 1
ATOM 1425 O O . ASP A 1 186 ? 12.822 -8.721 0.813 1.00 89.12 186 ASP A O 1
ATOM 1429 N N . MET A 1 187 ? 12.828 -6.537 0.312 1.00 92.31 187 MET A N 1
ATOM 1430 C CA . MET A 1 187 ? 13.290 -6.119 1.638 1.00 92.31 187 MET A CA 1
ATOM 1431 C C . MET A 1 187 ? 12.280 -6.467 2.732 1.00 92.31 187 MET A C 1
ATOM 1433 O O . MET A 1 187 ? 12.677 -6.912 3.805 1.00 92.31 187 MET A O 1
ATOM 1437 N N . VAL A 1 188 ? 10.976 -6.308 2.479 1.00 92.19 188 VAL A N 1
ATOM 1438 C CA . VAL A 1 188 ? 9.940 -6.728 3.439 1.00 92.19 188 VAL A CA 1
ATOM 1439 C C . VAL A 1 188 ? 9.977 -8.241 3.667 1.00 92.19 188 VAL A C 1
ATOM 1441 O O . VAL A 1 188 ? 9.905 -8.678 4.814 1.00 92.19 188 VAL A O 1
ATOM 1444 N N . ASP A 1 189 ? 10.119 -9.033 2.602 1.00 91.19 189 ASP A N 1
ATOM 1445 C CA . ASP A 1 189 ? 10.215 -10.495 2.694 1.00 91.19 189 ASP A CA 1
ATOM 1446 C C . ASP A 1 189 ? 11.435 -10.933 3.519 1.00 91.19 189 ASP A C 1
ATOM 1448 O O . ASP A 1 189 ? 11.314 -11.757 4.430 1.00 91.19 189 ASP A O 1
ATOM 1452 N N . LEU A 1 190 ? 12.595 -10.315 3.267 1.00 90.25 190 LEU A N 1
ATOM 1453 C CA . LEU A 1 190 ? 13.826 -10.557 4.016 1.00 90.25 190 LEU A CA 1
ATOM 1454 C C . LEU A 1 190 ? 13.668 -10.188 5.494 1.00 90.25 190 LEU A C 1
ATOM 1456 O O . LEU A 1 190 ? 14.003 -10.996 6.358 1.00 90.25 190 LEU A O 1
ATOM 1460 N N . HIS A 1 191 ? 13.134 -9.003 5.800 1.00 91.50 191 HIS A N 1
ATOM 1461 C CA . HIS A 1 191 ? 12.949 -8.562 7.183 1.00 91.50 191 HIS A CA 1
ATOM 1462 C C . HIS A 1 191 ? 12.028 -9.499 7.968 1.00 91.50 191 HIS A C 1
ATOM 1464 O O . HIS A 1 191 ? 12.384 -9.913 9.070 1.00 91.50 191 HIS A O 1
ATOM 1470 N N . ILE A 1 192 ? 10.872 -9.864 7.403 1.00 90.94 192 ILE A N 1
ATOM 1471 C CA . ILE A 1 192 ? 9.922 -10.770 8.063 1.00 90.94 192 ILE A CA 1
ATOM 1472 C C . ILE A 1 192 ? 10.566 -12.141 8.287 1.00 90.94 192 ILE A C 1
ATOM 1474 O O . ILE A 1 192 ? 10.482 -12.678 9.392 1.00 90.94 192 ILE A O 1
ATOM 1478 N N . SER A 1 193 ? 11.258 -12.674 7.277 1.00 89.75 193 SER A N 1
ATOM 1479 C CA . SER A 1 193 ? 11.929 -13.976 7.366 1.00 89.75 193 SER A CA 1
ATOM 1480 C C . SER A 1 193 ? 12.989 -14.001 8.470 1.00 89.75 193 SER A C 1
ATOM 1482 O O . SER A 1 193 ? 12.992 -14.910 9.296 1.00 89.75 193 SER A O 1
ATOM 1484 N N . VAL A 1 194 ? 13.854 -12.980 8.530 1.00 90.19 194 VAL A N 1
ATOM 1485 C CA . VAL A 1 194 ? 14.918 -12.881 9.544 1.00 90.19 194 VAL A CA 1
ATOM 1486 C C . VAL A 1 194 ? 14.335 -12.737 10.949 1.00 90.19 194 VAL A C 1
ATOM 1488 O O . VAL A 1 194 ? 14.789 -13.415 11.868 1.00 90.19 194 VAL A O 1
ATOM 1491 N N . VAL A 1 195 ? 13.318 -11.888 11.129 1.00 89.62 195 VAL A N 1
ATOM 1492 C CA . VAL A 1 195 ? 12.683 -11.679 12.441 1.00 89.62 195 VAL A CA 1
ATOM 1493 C C . VAL A 1 195 ? 12.012 -12.958 12.935 1.00 89.62 195 VAL A C 1
ATOM 1495 O O . VAL A 1 195 ? 12.199 -13.334 14.090 1.00 89.62 195 VAL A O 1
ATOM 1498 N N . LEU A 1 196 ? 11.269 -13.659 12.078 1.00 87.00 196 LEU A N 1
ATOM 1499 C CA . LEU A 1 196 ? 10.589 -14.891 12.478 1.00 87.00 196 LEU A CA 1
ATOM 1500 C C . LEU A 1 196 ? 11.558 -16.037 12.741 1.00 87.00 196 LEU A C 1
ATOM 1502 O O . LEU A 1 196 ? 11.354 -16.776 13.699 1.00 87.00 196 LEU A O 1
ATOM 1506 N N . GLN A 1 197 ? 12.636 -16.145 11.965 1.00 87.19 197 GLN A N 1
ATOM 1507 C CA . GLN A 1 197 ? 13.697 -17.111 12.235 1.00 87.19 197 GLN A CA 1
ATOM 1508 C C . GLN A 1 197 ? 14.389 -16.833 13.578 1.00 87.19 197 GLN A C 1
ATOM 1510 O O . GLN A 1 197 ? 14.613 -17.755 14.359 1.00 87.19 197 GLN A O 1
ATOM 1515 N N . ALA A 1 198 ? 14.690 -15.566 13.886 1.00 86.31 198 ALA A N 1
ATOM 1516 C CA . ALA A 1 198 ? 15.285 -15.175 15.168 1.00 86.31 198 ALA A CA 1
ATOM 1517 C C . ALA A 1 198 ? 14.374 -15.485 16.372 1.00 86.31 198 ALA A C 1
ATOM 1519 O O . ALA A 1 198 ? 14.858 -15.627 17.492 1.00 86.31 198 ALA A O 1
ATOM 1520 N N . LEU A 1 199 ? 13.066 -15.606 16.135 1.00 86.31 199 LEU A N 1
ATOM 1521 C CA . LEU A 1 199 ? 12.050 -15.951 17.127 1.00 86.31 199 LEU A CA 1
ATOM 1522 C C . LEU A 1 199 ? 11.599 -17.421 17.036 1.00 86.31 199 LEU A C 1
ATOM 1524 O O . LEU A 1 199 ? 10.570 -17.771 17.613 1.00 86.31 199 LEU A O 1
ATOM 1528 N N . HIS A 1 200 ? 12.336 -18.279 16.318 1.00 86.75 200 HIS A N 1
ATOM 1529 C CA . HIS A 1 200 ? 12.032 -19.709 16.139 1.00 86.75 200 HIS A CA 1
ATOM 1530 C C . HIS A 1 200 ? 10.602 -19.980 15.639 1.00 86.75 200 HIS A C 1
ATOM 1532 O O . HIS A 1 200 ? 9.916 -20.895 16.096 1.00 86.75 200 HIS A O 1
ATOM 1538 N N . SER A 1 201 ? 10.130 -19.114 14.745 1.00 88.81 201 SER A N 1
ATOM 1539 C CA . SER A 1 201 ? 8.757 -19.060 14.240 1.00 88.81 201 SER A CA 1
ATOM 1540 C C . SER A 1 201 ? 8.713 -19.018 12.708 1.00 88.81 201 SER A C 1
ATOM 1542 O O . SER A 1 201 ? 7.736 -18.566 12.119 1.00 88.81 201 SER A O 1
ATOM 1544 N N . GLU A 1 202 ? 9.764 -19.477 12.029 1.00 88.19 202 GLU A N 1
ATOM 1545 C CA . GLU A 1 202 ? 9.895 -19.434 10.569 1.00 88.19 202 GLU A CA 1
ATOM 1546 C C . GLU A 1 202 ? 8.766 -20.175 9.836 1.00 88.19 202 GLU A C 1
ATOM 1548 O O . GLU A 1 202 ? 8.304 -19.720 8.792 1.00 88.19 202 GLU A O 1
ATOM 1553 N N . ASN A 1 203 ? 8.247 -21.262 10.417 1.00 90.31 203 ASN A N 1
ATOM 1554 C CA . ASN A 1 203 ? 7.144 -22.043 9.843 1.00 90.31 203 ASN A CA 1
ATOM 1555 C C . ASN A 1 203 ? 5.806 -21.292 9.840 1.00 90.31 203 ASN A C 1
ATOM 1557 O O . ASN A 1 203 ? 4.856 -21.717 9.181 1.00 90.31 203 ASN A O 1
ATOM 1561 N N . ASN A 1 204 ? 5.726 -20.173 10.558 1.00 90.56 204 ASN A N 1
ATOM 1562 C CA . ASN A 1 204 ? 4.535 -19.348 10.610 1.00 90.56 204 ASN A CA 1
ATOM 1563 C C . ASN A 1 204 ? 4.465 -18.323 9.472 1.00 90.56 204 ASN A C 1
ATOM 1565 O O . ASN A 1 204 ? 3.465 -17.612 9.370 1.00 90.56 204 ASN A O 1
ATOM 1569 N N . TYR A 1 205 ? 5.494 -18.221 8.626 1.00 93.88 205 TYR A N 1
ATOM 1570 C CA . TYR A 1 205 ? 5.488 -17.344 7.463 1.00 93.88 205 TYR A CA 1
ATOM 1571 C C . TYR A 1 205 ? 5.597 -18.119 6.161 1.00 93.88 205 TYR A C 1
ATOM 1573 O O . TYR A 1 205 ? 6.611 -18.738 5.850 1.00 93.88 205 TYR A O 1
ATOM 1581 N N . LEU A 1 206 ? 4.535 -18.029 5.364 1.00 94.12 206 LEU A N 1
ATOM 1582 C CA . LEU A 1 206 ? 4.461 -18.624 4.043 1.00 94.12 206 LEU A CA 1
ATOM 1583 C C . LEU A 1 206 ? 4.400 -17.526 2.979 1.00 94.12 206 LEU A C 1
ATOM 1585 O O . LEU A 1 206 ? 3.349 -16.926 2.743 1.00 94.12 206 LEU A O 1
ATOM 1589 N N . ARG A 1 207 ? 5.525 -17.293 2.295 1.00 92.69 207 ARG A N 1
ATOM 1590 C CA . ARG A 1 207 ? 5.587 -16.449 1.095 1.00 92.69 207 ARG A CA 1
ATOM 1591 C C . ARG A 1 207 ? 5.358 -17.292 -0.156 1.00 92.69 207 ARG A C 1
ATOM 1593 O O . ARG A 1 207 ? 6.195 -18.112 -0.526 1.00 92.69 207 ARG A O 1
ATOM 1600 N N . ILE A 1 208 ? 4.255 -17.047 -0.857 1.00 91.81 208 ILE A N 1
ATOM 1601 C CA . ILE A 1 208 ? 3.974 -17.658 -2.161 1.00 91.81 208 ILE A CA 1
ATOM 1602 C C . ILE A 1 208 ? 4.309 -16.633 -3.241 1.00 91.81 208 ILE A C 1
ATOM 1604 O O . ILE A 1 208 ? 3.610 -15.633 -3.401 1.00 91.81 208 ILE A O 1
ATOM 1608 N N . GLN A 1 209 ? 5.393 -16.877 -3.978 1.00 86.06 209 GLN A N 1
ATOM 1609 C CA . GLN A 1 209 ? 5.866 -15.989 -5.037 1.00 86.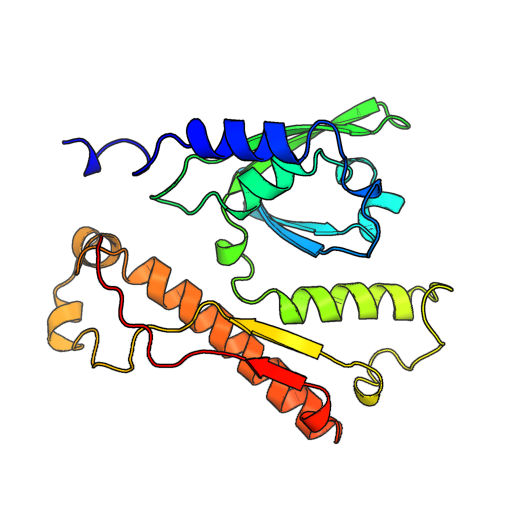06 209 GLN A CA 1
ATOM 1610 C C . GLN A 1 209 ? 6.351 -16.787 -6.248 1.00 86.06 209 GLN A C 1
ATOM 1612 O O . GLN A 1 209 ? 7.257 -17.616 -6.154 1.00 86.06 209 GLN A O 1
ATOM 1617 N N . VAL A 1 210 ? 5.775 -16.502 -7.417 1.00 82.81 210 VAL A N 1
ATOM 1618 C CA . VAL A 1 210 ? 6.145 -17.169 -8.671 1.00 82.81 210 VAL A CA 1
ATOM 1619 C C . VAL A 1 210 ? 7.392 -16.512 -9.266 1.00 82.81 210 VAL A C 1
ATOM 1621 O O . VAL A 1 210 ? 7.371 -15.345 -9.638 1.00 82.81 210 VAL A O 1
ATOM 1624 N N . ARG A 1 211 ? 8.482 -17.274 -9.420 1.00 69.19 211 ARG A N 1
ATOM 1625 C CA . ARG A 1 211 ? 9.757 -16.781 -9.991 1.00 69.19 211 ARG A 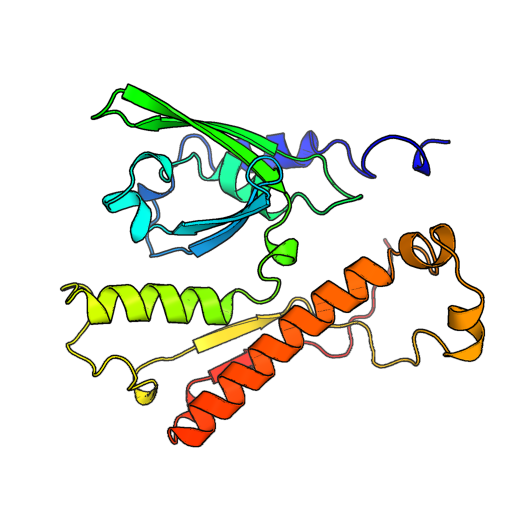CA 1
ATOM 1626 C C . ARG A 1 211 ? 9.881 -16.956 -11.520 1.00 69.19 211 ARG A C 1
ATOM 1628 O O . ARG A 1 211 ? 10.968 -16.792 -12.077 1.00 69.19 211 ARG A O 1
ATOM 1635 N N . ARG A 1 212 ? 8.795 -17.348 -12.206 1.00 59.31 212 ARG A N 1
ATOM 1636 C CA . ARG A 1 212 ? 8.733 -17.601 -13.664 1.00 59.31 212 ARG A CA 1
ATOM 1637 C C . ARG A 1 212 ? 7.337 -17.314 -14.250 1.00 59.31 212 ARG A C 1
ATOM 1639 O O . ARG A 1 212 ? 6.636 -18.251 -14.621 1.00 59.31 212 ARG A O 1
ATOM 1646 N N . LEU A 1 213 ? 6.927 -16.047 -14.350 1.00 53.97 213 LEU A N 1
ATOM 1647 C CA . LEU A 1 213 ? 5.755 -15.692 -15.167 1.00 53.97 213 LEU A CA 1
ATOM 1648 C C . LEU A 1 213 ? 6.149 -15.574 -16.649 1.00 53.97 213 LEU A C 1
ATOM 1650 O O . LEU A 1 213 ? 7.088 -14.852 -16.985 1.00 53.97 213 LEU A O 1
ATOM 1654 N N . TYR A 1 214 ? 5.410 -16.252 -17.530 1.00 45.12 214 TYR A N 1
ATOM 1655 C CA . TYR A 1 214 ? 5.419 -15.986 -18.969 1.00 45.12 214 TYR A CA 1
ATOM 1656 C C . TYR A 1 214 ? 4.268 -15.024 -19.270 1.00 45.12 214 TYR A C 1
ATOM 1658 O O . TYR A 1 214 ? 3.106 -15.416 -19.215 1.00 45.12 214 TYR A O 1
ATOM 1666 N N . MET A 1 215 ? 4.574 -13.760 -19.559 1.00 42.66 215 MET A N 1
ATOM 1667 C CA . MET A 1 215 ? 3.587 -12.843 -20.129 1.00 42.66 215 MET A CA 1
ATOM 1668 C C . MET A 1 215 ? 3.442 -13.181 -21.616 1.00 42.66 215 MET A C 1
ATOM 1670 O O . MET A 1 215 ? 4.194 -12.677 -22.447 1.00 42.66 215 MET A O 1
ATOM 1674 N N . HIS A 1 216 ? 2.505 -14.067 -21.957 1.00 31.25 216 HIS A N 1
ATOM 1675 C CA . HIS A 1 216 ? 1.955 -14.068 -23.308 1.00 31.25 216 HIS A CA 1
ATOM 1676 C C . HIS A 1 216 ? 1.033 -12.853 -23.403 1.00 31.25 216 HIS A C 1
ATOM 1678 O O . HIS A 1 216 ? -0.040 -12.838 -22.808 1.00 31.25 216 HIS A O 1
ATOM 1684 N N . LEU A 1 217 ? 1.506 -11.803 -24.077 1.00 32.16 217 LEU A N 1
ATOM 1685 C CA . LEU A 1 217 ? 0.658 -10.696 -24.508 1.00 32.16 217 LEU A CA 1
ATOM 1686 C C . LEU A 1 217 ? -0.484 -11.282 -25.353 1.00 32.16 217 LEU A C 1
ATOM 1688 O O . LEU A 1 217 ? -0.212 -11.919 -26.372 1.00 32.16 217 LEU A O 1
ATOM 1692 N N . LEU A 1 218 ? -1.722 -11.107 -24.886 1.00 31.72 218 LEU A N 1
ATOM 1693 C CA . LEU A 1 218 ? -2.921 -11.161 -25.724 1.00 31.72 218 LEU A CA 1
ATOM 1694 C C . LEU A 1 218 ? -3.060 -9.834 -26.475 1.00 31.72 218 LEU A C 1
ATOM 1696 O O . LEU A 1 218 ? -2.765 -8.785 -25.852 1.00 31.72 218 LEU A O 1
#

Organism: NCBI:txid889485

Radius of gyration: 19.69 Å; Cα contacts (8 Å, |Δi|>4): 323; chains: 1; bounding box: 49×40×54 Å

Mean predicted aligned error: 6.32 Å

InterPro domains:
  IPR002641 Patatin-like phospholipase domain [PF01734] (5-113)
  IPR002641 Patatin-like phospholipase domain [PS51635] (1-113)
  IPR016035 Acyl transferase/acyl hydrolase/lysophospholipase [SSF52151] (4-213)

Foldseek 3Di:
DVLVDDAPDACPVVLVVLCVVQPQQWLLNDPDWDWAWWAFPVVRGIDILTNLCCVVVVFSRGRPSQSVSQQAQAPNHYAWGWDWDADPVVRDIDIGGTHHRLVVALFCQVVVLVSVLVCLVVVPPVDDNDDSLLCLPAQDETEDPADAAPDPPDDPVGCVPDDPCCCQQPPNHNVVSSVSSVVRNVVVVVVVCVSCVVNVRNVSYHYDHHNDDDPPDD

Solvent-accessible surface area (backbone atoms only — not comparable to full-atom values): 12513 Å² total; per-residue (Å²): 124,64,92,80,58,75,38,77,36,87,44,60,68,58,54,51,52,42,36,67,76,45,51,88,41,32,42,80,70,51,93,62,88,48,72,47,47,18,24,25,70,81,82,67,43,72,43,71,44,30,46,73,52,25,77,78,42,48,58,54,48,38,44,45,31,58,52,56,49,14,31,63,11,37,83,68,43,26,53,69,36,74,55,72,29,60,20,83,89,79,65,48,73,43,81,44,44,21,22,17,7,47,82,64,44,54,42,52,60,62,57,51,51,50,55,53,40,50,40,44,66,72,62,38,88,92,44,74,97,57,63,81,79,58,62,68,76,51,76,45,78,43,81,54,95,46,41,76,47,93,58,88,85,75,52,70,83,60,58,73,71,47,54,73,64,42,42,54,45,45,94,85,41,35,50,55,60,53,50,54,37,48,50,48,27,52,52,47,54,50,52,52,50,53,54,28,47,78,59,79,25,46,89,32,55,48,77,50,65,46,65,70,64,79,83,77,84,127

pLDDT: mean 87.64, std 13.3, range [31.25, 98.62]

Nearest PDB structures (foldseek):
  4pka-assembly1_X  TM=9.229E-01  e=3.723E-19  Solanum cardiophyllum
  1oxw-assembly1_B  TM=9.300E-01  e=1.849E-18  Solanum cardiophyllum

Sequence (218 aa):
MKALSGPKYDGKYLHGLVKEQLGNRRLHHTLTKIVIPTFDIKTFQPTIFSSFEAKINHSLDALLSDICIATSAAPTYLPAHYFETKDEQTGKVREFNLIDGGVAANNPALIAISEVTKEIVKGSPDFFPIKPMDYGRFLLISLGTGSPKAQEKYKAAEVAKWGVLGWLTSGGSAPVIDAFSHASADMVDLHISVVLQALHSENNYLRIQVRRLYMHLL

Secondary structure (DSSP, 8-state):
-GGGSS-SS-SHHHHHHHHHHHTT-BGGG-SS--EEEEEETTTTEEEEEETTGGGT-GGG--BHHHHHHHHT--TTTS--EEEEEE-TTT--EEEEEEE-THHHHSSTHHHHHHHHHHHHHTT-TTS----TT-GGG--EEEE------S-----HHHHTT--HHHHHHGGGS-HHHHHHHHHHHHHHHHHHHHHHHHTT-GGGEEEE--S-------